Protein AF-A0A2N0NG59-F1 (afdb_monomer)

Solvent-accessible surface area (backbone atoms only — not comparable to full-atom values): 11376 Å² total; per-residue (Å²): 132,88,77,79,82,77,61,39,44,67,48,79,51,78,67,93,64,90,71,82,74,76,73,80,73,88,67,60,91,67,42,54,42,56,24,31,33,41,35,35,22,44,80,56,52,67,70,58,47,51,50,42,45,76,43,33,46,49,29,34,33,41,35,37,38,34,54,81,53,82,53,76,56,53,55,55,37,50,59,61,27,7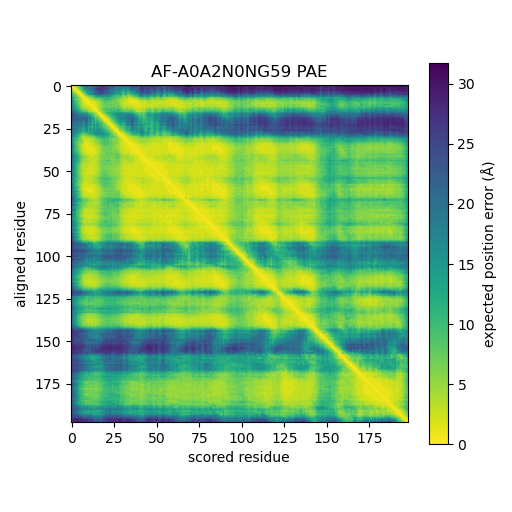6,48,31,30,35,44,36,39,35,39,49,76,83,46,85,87,50,59,91,64,42,60,78,56,72,43,84,67,50,65,59,28,31,32,43,37,41,37,26,59,72,52,69,72,68,53,69,42,56,81,69,50,88,50,48,55,37,50,35,41,34,42,50,91,64,59,91,73,61,71,82,68,64,103,81,69,22,44,38,42,41,41,74,86,34,88,44,42,56,86,77,36,69,67,37,42,54,51,52,52,51,36,35,76,71,61,31,41,74,44,84,46,78,42,67,94,125

InterPro domains:
  IPR032675 Leucine-rich repeat domain superfamily [G3DSA:3.80.10.10] (1-164)

Foldseek 3Di:
DDDPLDADAEDAAEDPDPPLPQPPPPDDPQNLQNHQYYEYEQSHDPVVLVVLLVRHQAHQEYAYEYEEDHDPSVVSNFQSHPRHAYYHYEYEPDCAPCQVVPVVLVDQGDLNYQEYYYEYAQHQRDNVNVVNHPRHQEYEAEHDPVPVPDDPDDPQAHEYEAEPPRPNTLVVDPNSVVSLVVCVVVSSHDDYDYDYDD

Mean predicted aligned error: 10.0 Å

Radius of gyration: 17.74 Å; Cα contacts (8 Å, |Δi|>4): 357; chains: 1; bounding box: 53×38×51 Å

Sequence (198 aa):
MYMNQTSLKVLEYVQYSDSITYDIYPSPKGFLKNLTKLTFSSNISPELLINLAQTCHNLFLLDVIIIYHIPKELVDLITIQKNLKCFSMMIHDGLKDEIDSIPLLTMELPKTLTRFVVVGENYNISLSFLVNFTNLQELEISFDFNWKKRIPQKPLSFVIIDSAFCKNRLDKNVENMKIIETYTKLGVVKNFEIGDYS

Organism: NCBI:txid588596

Near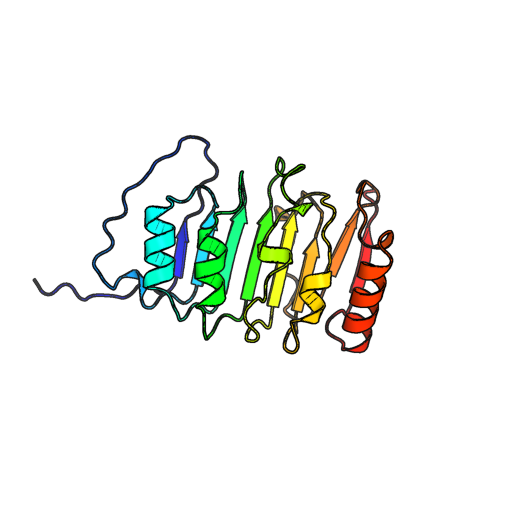est PDB structures (foldseek):
  9dne-assembly1_I  TM=2.694E-01  e=9.829E+00  synthetic construct

Structure (mmCIF, N/CA/C/O backbone):
data_AF-A0A2N0NG59-F1
#
_entry.id   AF-A0A2N0NG59-F1
#
loop_
_atom_site.group_PDB
_atom_site.id
_atom_site.type_symbol
_atom_site.label_atom_id
_atom_site.label_alt_id
_atom_site.label_comp_id
_atom_site.label_asym_id
_atom_site.label_entity_id
_atom_site.label_seq_id
_atom_site.pdbx_PDB_ins_code
_atom_site.Cartn_x
_atom_site.Cartn_y
_atom_site.Cartn_z
_atom_site.occupancy
_atom_site.B_iso_or_equiv
_atom_site.auth_seq_id
_atom_site.auth_comp_id
_atom_site.auth_asym_id
_atom_site.auth_atom_id
_atom_site.pdbx_PDB_model_num
ATOM 1 N N . MET A 1 1 ? -35.089 11.528 21.932 1.00 28.62 1 MET A N 1
ATOM 2 C CA . MET A 1 1 ? -34.884 10.481 20.907 1.00 28.62 1 MET A CA 1
ATOM 3 C C . MET A 1 1 ? -33.452 9.989 21.023 1.00 28.62 1 MET A C 1
ATOM 5 O O . MET A 1 1 ? -32.542 10.778 20.816 1.00 28.62 1 MET A O 1
ATOM 9 N N . TYR A 1 2 ? -33.251 8.739 21.440 1.00 29.70 2 TYR A N 1
ATOM 10 C CA . TYR A 1 2 ? -31.929 8.112 21.474 1.00 29.70 2 TYR A CA 1
ATOM 11 C C . TYR A 1 2 ? -31.496 7.829 20.030 1.00 29.70 2 TYR A C 1
ATOM 13 O O . TYR A 1 2 ? -32.086 6.974 19.373 1.00 29.70 2 TYR A O 1
ATOM 21 N N . MET A 1 3 ? -30.511 8.569 19.514 1.00 27.05 3 MET A N 1
ATOM 22 C CA . MET A 1 3 ? -29.842 8.180 18.273 1.00 27.05 3 MET A CA 1
ATOM 23 C C . MET A 1 3 ? -28.981 6.960 18.583 1.00 27.05 3 MET A C 1
ATOM 25 O O . MET A 1 3 ? -28.002 7.055 19.320 1.00 27.05 3 MET A O 1
ATOM 29 N N . ASN A 1 4 ? -29.362 5.805 18.044 1.00 37.97 4 ASN A N 1
ATOM 30 C CA . ASN A 1 4 ? -28.504 4.632 18.052 1.00 37.97 4 ASN A CA 1
ATOM 31 C C . ASN A 1 4 ? -27.290 4.980 17.180 1.00 37.97 4 ASN A C 1
ATOM 33 O O . ASN A 1 4 ? -27.416 5.098 15.964 1.00 37.97 4 ASN A O 1
ATOM 37 N N . GLN A 1 5 ? -26.145 5.253 17.806 1.00 50.22 5 GLN A N 1
ATOM 38 C CA . GLN A 1 5 ? -24.928 5.701 17.134 1.00 50.22 5 GLN A CA 1
ATOM 39 C C . GLN A 1 5 ? -24.306 4.505 16.398 1.00 50.22 5 GLN A C 1
ATOM 41 O O . GLN A 1 5 ? -23.349 3.888 16.860 1.00 50.22 5 GLN A O 1
ATOM 46 N N . THR A 1 6 ? -24.908 4.108 15.276 1.00 58.41 6 THR A N 1
ATOM 47 C CA . THR A 1 6 ? -24.378 3.051 14.417 1.00 58.41 6 THR A CA 1
ATOM 48 C C . THR A 1 6 ? -23.091 3.559 13.801 1.00 58.41 6 THR A C 1
ATOM 50 O O . THR A 1 6 ? -23.082 4.547 13.068 1.00 58.41 6 THR A O 1
ATOM 53 N N . SER A 1 7 ? -21.988 2.916 14.149 1.00 65.25 7 SER A N 1
ATOM 54 C CA . SER A 1 7 ? -20.682 3.305 13.663 1.00 65.25 7 SER A CA 1
ATOM 55 C C . SER A 1 7 ? -20.451 2.819 12.236 1.00 65.25 7 SER A C 1
ATOM 57 O O . SER A 1 7 ? -20.790 1.686 11.884 1.00 65.25 7 SER A O 1
ATOM 59 N N . LEU A 1 8 ? -19.882 3.689 11.402 1.00 77.44 8 LEU A N 1
ATOM 60 C CA . LEU A 1 8 ? -19.621 3.374 10.006 1.00 77.44 8 LEU A CA 1
ATOM 61 C C . LEU A 1 8 ? -18.410 2.437 9.910 1.00 77.44 8 LEU A C 1
ATOM 63 O O . LEU A 1 8 ? -17.362 2.719 10.484 1.00 77.44 8 LEU A O 1
ATOM 67 N N . LYS A 1 9 ? -18.555 1.318 9.189 1.00 86.69 9 LYS A N 1
ATOM 68 C CA . LYS A 1 9 ? -17.466 0.345 8.963 1.00 86.69 9 LYS A CA 1
ATOM 69 C C . LYS A 1 9 ? -16.774 0.501 7.612 1.00 86.69 9 LYS A C 1
ATOM 71 O O . LYS A 1 9 ? -15.617 0.096 7.487 1.00 86.69 9 LYS A O 1
ATOM 76 N N . VAL A 1 10 ? -17.483 1.043 6.625 1.00 87.00 10 VAL A N 1
ATOM 77 C CA . VAL A 1 10 ? -17.036 1.209 5.240 1.00 87.00 10 VAL A CA 1
ATOM 78 C C . VAL A 1 10 ? -17.409 2.615 4.789 1.00 87.00 10 VAL A C 1
ATOM 80 O O . VAL A 1 10 ? -18.566 2.998 4.940 1.00 87.00 10 VAL A O 1
ATOM 83 N N . LEU A 1 11 ? -16.447 3.359 4.253 1.00 86.62 11 LEU A N 1
ATOM 84 C CA . LEU A 1 11 ? -16.665 4.655 3.619 1.00 86.62 11 LEU A CA 1
ATOM 85 C C . LEU A 1 11 ? -16.087 4.616 2.206 1.00 86.62 11 LEU A C 1
ATOM 87 O O . LEU A 1 11 ? -14.932 4.237 2.031 1.00 86.62 11 LEU A O 1
ATOM 91 N N . GLU A 1 12 ? -16.889 5.024 1.230 1.00 86.75 12 GLU A N 1
ATOM 92 C CA . GLU A 1 12 ? -16.480 5.208 -0.159 1.00 86.75 12 GLU A CA 1
ATOM 93 C C . GLU A 1 12 ? -16.816 6.646 -0.562 1.00 86.75 12 GLU A C 1
ATOM 95 O O . GLU A 1 12 ? -17.978 7.052 -0.524 1.00 86.75 12 GLU A O 1
ATOM 100 N N . TYR A 1 13 ? -15.787 7.431 -0.874 1.00 83.88 13 TYR A N 1
ATOM 101 C CA . TYR A 1 13 ? -15.889 8.835 -1.260 1.00 83.88 13 TYR A CA 1
ATOM 102 C C . TYR A 1 13 ? -15.098 9.063 -2.549 1.00 83.88 13 TYR A C 1
ATOM 104 O O . TYR A 1 13 ? -13.944 9.482 -2.530 1.00 83.88 13 TYR A O 1
ATOM 112 N N . VAL A 1 14 ? -15.698 8.715 -3.685 1.00 80.25 14 VAL A N 1
ATOM 113 C CA . VAL A 1 14 ? -15.039 8.801 -4.991 1.00 80.25 14 VAL A CA 1
ATOM 114 C C . VAL A 1 14 ? -15.715 9.874 -5.831 1.00 80.25 14 VAL A C 1
ATOM 116 O O . VAL A 1 14 ? -16.878 9.742 -6.209 1.00 80.25 14 VAL A O 1
ATOM 119 N N . GLN A 1 15 ? -14.968 10.927 -6.144 1.00 77.31 15 GLN A N 1
ATOM 120 C CA . GLN A 1 15 ? -15.415 12.038 -6.968 1.00 77.31 15 GLN A CA 1
ATOM 121 C C . GLN A 1 15 ? -14.454 12.248 -8.138 1.00 77.31 15 GLN A C 1
ATOM 123 O O . GLN A 1 15 ? -13.297 12.601 -7.948 1.00 77.31 15 GLN A O 1
ATOM 128 N N . TYR A 1 16 ? -14.955 12.083 -9.363 1.00 69.75 16 TYR A N 1
ATOM 129 C CA . TYR A 1 16 ? -14.175 12.245 -10.599 1.00 69.75 16 TYR A CA 1
ATOM 130 C C . TYR A 1 16 ? -14.325 13.631 -11.253 1.00 69.75 16 TYR A C 1
ATOM 132 O O . TYR A 1 16 ? -13.821 13.840 -12.351 1.00 69.75 16 TYR A O 1
ATOM 140 N N . SER A 1 17 ? -15.065 14.560 -10.634 1.00 66.06 17 SER A N 1
ATOM 141 C CA . SER A 1 17 ? -15.359 15.881 -11.207 1.00 66.06 17 SER A CA 1
ATOM 142 C C . SER A 1 17 ? -14.385 16.966 -10.744 1.00 66.06 17 SER A C 1
ATOM 144 O O . SER A 1 17 ? -14.040 17.017 -9.564 1.00 66.06 17 SER A O 1
ATOM 146 N N . ASP A 1 18 ? -14.081 17.908 -11.640 1.00 55.56 18 ASP A N 1
ATOM 147 C CA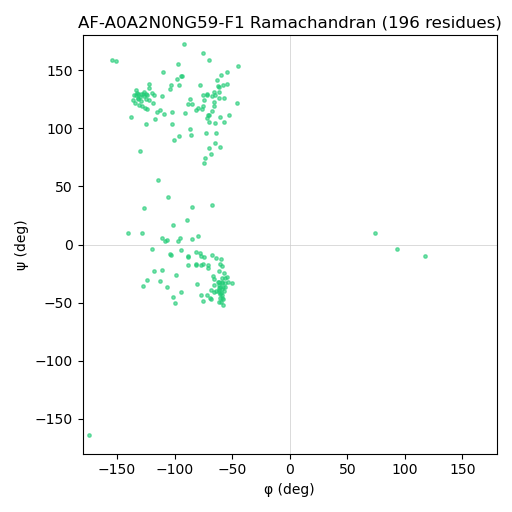 . ASP A 1 18 ? -13.241 19.096 -11.389 1.00 55.56 18 ASP A CA 1
ATOM 148 C C . ASP A 1 18 ? -13.895 20.148 -10.493 1.00 55.56 18 ASP A C 1
ATOM 150 O O . ASP A 1 18 ? -13.224 21.007 -9.920 1.00 55.56 18 ASP A O 1
ATOM 154 N N . SER A 1 19 ? -15.224 20.111 -10.373 1.00 56.03 19 SER A N 1
ATOM 155 C CA . SER A 1 19 ? -15.937 20.978 -9.449 1.00 56.03 19 SER A CA 1
ATOM 156 C C . SER A 1 19 ? -15.629 20.521 -8.031 1.00 56.03 19 SER A C 1
ATOM 158 O O . SER A 1 19 ? -16.144 19.494 -7.586 1.00 56.03 19 SER A O 1
ATOM 160 N N . ILE A 1 20 ? -14.795 21.289 -7.334 1.00 52.81 20 ILE A N 1
ATOM 161 C CA . ILE A 1 20 ? -14.519 21.109 -5.914 1.00 52.81 20 ILE A CA 1
ATOM 162 C C . ILE A 1 20 ? -15.815 21.388 -5.147 1.00 52.81 20 ILE A C 1
ATOM 164 O O . ILE A 1 20 ? -16.097 22.513 -4.738 1.00 52.81 20 ILE A O 1
ATOM 168 N N . THR A 1 21 ? -16.651 20.370 -4.985 1.00 50.16 21 THR A N 1
ATOM 169 C CA . THR A 1 21 ? -17.750 20.420 -4.032 1.00 50.16 21 THR A CA 1
ATOM 170 C C . THR A 1 21 ? -17.169 19.995 -2.700 1.00 50.16 21 THR A C 1
ATOM 172 O O . THR A 1 21 ? -17.058 18.808 -2.401 1.00 50.16 21 THR A O 1
ATOM 175 N N . TYR A 1 22 ? -16.756 20.978 -1.901 1.00 51.16 22 TYR A N 1
ATOM 176 C CA . TYR A 1 22 ? -16.529 20.761 -0.481 1.00 51.16 22 TYR A CA 1
ATOM 177 C C . TYR A 1 22 ? -17.888 20.506 0.167 1.00 51.16 22 TYR A C 1
ATOM 179 O O . TYR A 1 22 ? -18.474 21.396 0.783 1.00 51.16 22 TYR A O 1
ATOM 187 N N . ASP A 1 23 ? -18.416 19.296 0.001 1.00 52.47 23 ASP A N 1
ATOM 188 C CA . ASP A 1 23 ? -19.482 18.827 0.863 1.00 52.47 23 ASP A CA 1
ATOM 189 C C . ASP A 1 23 ? -18.868 18.751 2.257 1.00 52.47 23 ASP A C 1
ATOM 191 O O . ASP A 1 23 ? -18.146 17.817 2.611 1.00 52.47 23 ASP A O 1
ATOM 195 N N . ILE A 1 24 ? -19.082 19.820 3.028 1.00 48.22 24 ILE A N 1
ATOM 196 C CA . ILE A 1 24 ? -18.766 19.867 4.446 1.00 48.22 24 ILE A CA 1
ATOM 197 C C . ILE A 1 24 ? -19.553 18.709 5.030 1.00 48.22 24 ILE A C 1
ATOM 199 O O . ILE A 1 24 ? -20.777 18.766 5.111 1.00 48.22 24 ILE A O 1
ATOM 203 N N . TYR A 1 25 ? -18.858 17.633 5.377 1.00 54.66 25 TYR A N 1
ATOM 204 C CA . TYR A 1 25 ? -19.461 16.520 6.077 1.00 54.66 25 TYR A CA 1
ATOM 205 C C . TYR A 1 25 ? -19.387 16.852 7.570 1.00 54.66 25 TYR A C 1
ATOM 207 O O . TYR A 1 25 ? -18.327 16.662 8.179 1.00 54.66 25 TYR A O 1
ATOM 215 N N . PRO A 1 26 ? -20.464 17.344 8.215 1.00 50.44 26 PRO A N 1
ATOM 216 C CA . PRO A 1 26 ? -20.512 17.427 9.663 1.00 50.44 26 PRO A CA 1
ATOM 217 C C . PRO A 1 26 ? -20.619 15.999 10.204 1.00 50.44 26 PRO A C 1
ATOM 219 O O . PRO A 1 26 ? -21.699 15.487 10.478 1.00 50.44 26 PRO A O 1
ATOM 222 N N . SER A 1 27 ? -19.484 15.313 10.324 1.00 56.47 27 SER A N 1
ATOM 223 C CA . SER A 1 27 ? -19.420 14.009 10.975 1.00 56.47 27 SER A CA 1
ATOM 224 C C . SER A 1 27 ? -19.522 14.245 12.479 1.00 56.47 27 SER A C 1
ATOM 226 O O . SER A 1 27 ? -18.636 14.895 13.042 1.00 56.47 27 SER A O 1
ATOM 228 N N . PRO A 1 28 ? -20.540 13.710 13.176 1.00 57.28 28 PRO A N 1
ATOM 229 C CA . PRO A 1 28 ? -20.546 13.716 14.631 1.00 57.28 28 PRO A CA 1
ATOM 230 C C . PRO A 1 28 ? -19.256 13.069 15.150 1.00 57.28 28 PRO A C 1
ATOM 232 O O . PRO A 1 28 ? -18.818 12.042 14.620 1.00 57.28 28 PRO A O 1
ATOM 235 N N . LYS A 1 29 ? -18.645 13.650 16.191 1.00 59.09 29 LYS A N 1
ATOM 236 C CA . LYS A 1 29 ? -17.418 13.121 16.812 1.00 59.09 29 LYS A CA 1
ATOM 237 C C . LYS A 1 29 ? -17.545 11.606 17.041 1.00 59.09 29 LYS A C 1
ATOM 239 O O . LYS A 1 29 ? -18.455 11.149 17.730 1.00 59.09 29 LYS A O 1
ATOM 244 N N . GLY A 1 30 ? -16.632 10.833 16.452 1.00 65.44 30 GLY A N 1
ATOM 245 C CA . GLY A 1 30 ? -16.573 9.374 16.590 1.00 65.44 30 GLY A CA 1
ATOM 246 C C . GLY A 1 30 ? -17.302 8.554 15.517 1.00 65.44 30 GLY A C 1
ATOM 247 O O . GLY A 1 30 ? -17.162 7.333 15.533 1.00 65.44 30 GLY A O 1
ATOM 248 N N . PHE A 1 31 ? -18.012 9.174 14.565 1.00 74.44 31 PHE A N 1
ATOM 249 C CA . PHE A 1 31 ? -18.699 8.463 13.471 1.00 74.44 31 PHE A CA 1
ATOM 250 C C . PHE A 1 31 ? -17.748 7.598 12.621 1.00 74.44 31 PHE A C 1
ATOM 252 O O . PHE A 1 31 ? -18.087 6.475 12.250 1.00 74.44 31 PHE A O 1
ATOM 259 N N . LEU A 1 32 ? -16.527 8.096 12.406 1.00 81.88 32 LEU A N 1
ATOM 260 C CA . LEU A 1 32 ? -15.486 7.473 11.584 1.00 81.88 32 LEU A CA 1
ATOM 261 C C . LEU A 1 32 ? -14.594 6.484 12.367 1.00 81.88 32 LEU A C 1
ATOM 263 O O . LEU A 1 32 ? -13.850 5.708 11.780 1.00 81.88 32 LEU A O 1
ATOM 267 N N . LYS A 1 33 ? -14.696 6.445 13.705 1.00 84.94 33 LYS A N 1
ATOM 268 C CA . LYS A 1 33 ? -13.772 5.697 14.584 1.00 84.94 33 LYS A CA 1
ATOM 269 C C . LYS A 1 33 ? -13.705 4.194 14.293 1.00 84.94 33 LYS A C 1
ATOM 271 O O . LYS A 1 33 ? -12.675 3.565 14.527 1.00 84.94 33 LYS A O 1
ATOM 276 N N . ASN A 1 34 ? -14.814 3.610 13.845 1.00 87.75 34 ASN A N 1
ATOM 277 C CA . ASN A 1 34 ? -14.911 2.173 13.588 1.00 87.75 34 ASN A CA 1
ATOM 278 C C . ASN A 1 34 ? -14.792 1.830 12.098 1.00 87.75 34 ASN A C 1
ATOM 280 O O . ASN A 1 34 ? -15.149 0.716 11.705 1.00 87.75 34 ASN A O 1
ATOM 284 N N . LEU A 1 35 ? -14.285 2.764 11.282 1.00 90.00 35 LEU A N 1
ATOM 285 C CA . LEU A 1 35 ? -13.970 2.479 9.894 1.00 90.00 35 LEU A CA 1
ATOM 286 C C . LEU A 1 35 ? -12.904 1.392 9.815 1.00 90.00 35 LEU A C 1
ATOM 288 O O . LEU A 1 35 ? -11.866 1.435 10.472 1.00 90.00 35 LEU A O 1
ATOM 292 N N . THR A 1 36 ? -13.201 0.410 8.974 1.00 92.94 36 THR A N 1
ATOM 293 C CA . THR A 1 36 ? -12.315 -0.709 8.645 1.00 92.94 36 THR A CA 1
ATOM 294 C C . THR A 1 36 ? -11.955 -0.712 7.166 1.00 92.94 36 THR A C 1
ATOM 296 O O . THR A 1 36 ? -10.927 -1.269 6.794 1.00 92.94 36 THR A O 1
ATOM 299 N N . LYS A 1 37 ? -12.774 -0.087 6.314 1.00 93.25 37 LYS A N 1
ATOM 300 C CA . LYS A 1 37 ? -12.510 0.062 4.885 1.00 93.25 37 LYS A CA 1
ATOM 301 C C . LYS A 1 37 ? -12.759 1.504 4.478 1.00 93.25 37 LYS A C 1
ATOM 303 O O . LYS A 1 37 ? -13.808 2.054 4.818 1.00 93.25 37 LYS A O 1
ATOM 308 N N . LEU A 1 38 ? -11.804 2.084 3.771 1.00 93.19 38 LEU A N 1
ATOM 309 C CA . LEU A 1 38 ? -11.878 3.447 3.278 1.00 93.19 38 LEU A CA 1
ATOM 310 C C . LEU A 1 38 ? -11.427 3.471 1.821 1.00 93.19 38 LEU A C 1
ATOM 312 O O . LEU A 1 38 ? -10.296 3.090 1.535 1.00 93.19 38 LEU A O 1
ATOM 316 N N . THR A 1 39 ? -12.302 3.943 0.942 1.00 91.00 39 THR A N 1
ATOM 317 C CA . THR A 1 39 ? -11.987 4.251 -0.451 1.00 91.00 39 THR A CA 1
ATOM 318 C C . THR A 1 39 ? -12.206 5.738 -0.676 1.00 91.00 39 THR A C 1
ATOM 320 O O . THR A 1 39 ? -13.279 6.237 -0.330 1.00 91.00 39 THR A O 1
ATOM 323 N N . PHE A 1 40 ? -11.233 6.461 -1.233 1.00 89.50 40 PHE A N 1
ATOM 324 C CA . PHE A 1 40 ? -11.448 7.868 -1.572 1.00 89.50 40 PHE A CA 1
ATOM 325 C C . PHE A 1 40 ? -10.623 8.381 -2.756 1.00 89.50 40 PHE A C 1
ATOM 327 O O . PHE A 1 40 ? -9.573 7.830 -3.075 1.00 89.50 40 PHE A O 1
ATOM 334 N N . SER A 1 41 ? -11.082 9.458 -3.395 1.00 87.56 41 SER A N 1
ATOM 335 C CA . SER A 1 41 ? -10.325 10.183 -4.423 1.00 87.56 41 SER A CA 1
ATOM 336 C C . SER A 1 41 ? -9.535 11.362 -3.846 1.00 87.56 41 SER A C 1
ATOM 338 O O . SER A 1 41 ? -9.986 12.033 -2.921 1.00 87.56 41 SER A O 1
ATOM 340 N N . SER A 1 42 ? -8.351 11.657 -4.389 1.00 85.88 42 SER A N 1
ATOM 341 C CA . SER A 1 42 ? -7.420 12.634 -3.803 1.00 85.88 42 SER A CA 1
ATOM 342 C C . SER A 1 42 ? -7.885 14.091 -3.832 1.00 85.88 42 SER A C 1
ATOM 344 O O . SER A 1 42 ? -7.284 14.929 -3.171 1.00 85.88 42 SER A O 1
ATOM 346 N N . ASN A 1 43 ? -8.976 14.394 -4.534 1.00 81.88 43 ASN A N 1
ATOM 347 C CA . ASN A 1 43 ? -9.678 15.678 -4.470 1.00 81.88 43 ASN A CA 1
ATOM 348 C C . ASN A 1 43 ? -10.606 15.819 -3.243 1.00 81.88 43 ASN A C 1
ATOM 350 O O . ASN A 1 43 ? -11.341 16.802 -3.154 1.00 81.88 43 ASN A O 1
ATOM 354 N N . ILE A 1 44 ? -10.584 14.866 -2.302 1.00 84.12 44 ILE A N 1
ATOM 355 C CA . ILE A 1 44 ? -11.226 15.003 -0.989 1.00 84.12 44 ILE A CA 1
ATOM 356 C C . ILE A 1 44 ? -10.741 16.265 -0.263 1.00 84.12 44 ILE A C 1
ATOM 358 O O . ILE A 1 44 ? -9.589 16.681 -0.400 1.00 84.12 44 ILE A O 1
ATOM 362 N N . SER A 1 45 ? -11.607 16.869 0.553 1.00 82.81 45 SER A N 1
ATOM 363 C CA . SER A 1 45 ? -11.215 18.052 1.319 1.00 82.81 45 SER A CA 1
ATOM 364 C C . SER A 1 45 ? -10.078 17.728 2.307 1.00 82.81 45 SER A C 1
ATOM 366 O O . SER A 1 45 ? -10.154 16.717 3.020 1.00 82.81 45 SER A O 1
ATOM 368 N N . PRO A 1 46 ? -9.043 18.586 2.421 1.00 83.19 46 PRO A N 1
ATOM 369 C CA . PRO A 1 46 ? -7.975 18.390 3.402 1.00 83.19 46 PRO A CA 1
ATOM 370 C C . PRO A 1 46 ? -8.503 18.285 4.838 1.00 83.19 46 PRO A C 1
ATOM 372 O O . PRO A 1 46 ? -8.023 17.470 5.618 1.00 83.19 46 PRO A O 1
ATOM 375 N N . GLU A 1 47 ? -9.548 19.046 5.184 1.00 84.19 47 GLU A N 1
ATOM 376 C CA . GLU A 1 47 ? -10.192 18.989 6.504 1.00 84.19 47 GLU A CA 1
ATOM 377 C C . GLU A 1 47 ? -10.778 17.606 6.817 1.00 84.19 47 GLU A C 1
ATOM 379 O O . GLU A 1 47 ? -10.615 17.092 7.928 1.00 84.19 47 GLU A O 1
ATOM 384 N N . LEU A 1 48 ? -11.437 16.976 5.838 1.00 84.38 48 LEU A N 1
ATOM 385 C CA . LEU A 1 48 ? -11.975 15.630 6.003 1.00 84.38 48 LEU A CA 1
ATOM 386 C C . LEU A 1 48 ? -10.845 14.603 6.113 1.00 84.38 48 LEU A C 1
ATOM 388 O O . LEU A 1 48 ? -10.928 13.706 6.952 1.00 84.38 48 LEU A O 1
ATOM 392 N N . LEU A 1 49 ? -9.772 14.755 5.334 1.00 87.19 49 LEU A N 1
ATOM 393 C CA . LEU A 1 49 ? -8.618 13.862 5.408 1.00 87.19 49 LEU A CA 1
ATOM 394 C C . LEU A 1 49 ? -7.880 13.967 6.754 1.00 87.19 49 LEU A C 1
ATOM 396 O O . LEU A 1 49 ? -7.554 12.941 7.351 1.00 87.19 49 LEU A O 1
ATOM 400 N N . ILE A 1 50 ? -7.718 15.180 7.296 1.00 87.62 50 ILE A N 1
ATOM 401 C CA . ILE A 1 50 ? -7.195 15.412 8.653 1.00 87.62 50 ILE A CA 1
ATOM 402 C C . ILE A 1 50 ? -8.084 14.719 9.692 1.00 87.62 50 ILE A C 1
ATOM 404 O O . ILE A 1 50 ? -7.587 14.030 10.582 1.00 87.62 50 ILE A O 1
ATOM 408 N N . ASN A 1 51 ? -9.407 14.857 9.578 1.00 86.81 51 ASN A N 1
ATOM 409 C CA . ASN A 1 51 ? -10.341 14.213 10.500 1.00 86.81 51 ASN A CA 1
ATOM 410 C C . ASN A 1 51 ? -10.271 12.675 10.415 1.00 86.81 51 ASN A C 1
ATOM 412 O O . ASN A 1 51 ? -10.297 11.992 11.442 1.00 86.81 51 ASN A O 1
ATOM 416 N N . LEU A 1 52 ? -10.130 12.114 9.209 1.00 89.25 52 LEU A N 1
ATOM 417 C CA . LEU A 1 52 ? -9.904 10.680 9.008 1.00 89.25 52 LEU A CA 1
ATOM 418 C C . LEU A 1 52 ? -8.612 10.235 9.706 1.00 89.25 52 LEU A C 1
ATOM 420 O O . LEU A 1 52 ? -8.656 9.294 10.499 1.00 89.25 52 LEU A O 1
ATOM 424 N N . ALA A 1 53 ? -7.503 10.949 9.499 1.00 89.50 53 ALA A N 1
ATOM 425 C CA . ALA A 1 53 ? -6.220 10.647 10.134 1.00 89.50 53 ALA A CA 1
ATOM 426 C C . ALA A 1 53 ? -6.275 10.731 11.672 1.00 89.50 53 ALA A C 1
ATOM 428 O O . ALA A 1 53 ? -5.609 9.960 12.352 1.00 89.50 53 ALA A O 1
ATOM 429 N N . GLN A 1 54 ? -7.103 11.614 12.240 1.00 88.56 54 GLN A N 1
ATOM 430 C CA . GLN A 1 54 ? -7.254 11.776 13.694 1.00 88.56 54 GLN A CA 1
ATOM 431 C C . GLN A 1 54 ? -8.191 10.761 14.364 1.00 88.56 54 GLN A C 1
ATOM 433 O O . GLN A 1 54 ? -8.217 10.663 15.595 1.00 88.56 54 GLN A O 1
ATOM 438 N N . THR A 1 55 ? -9.028 10.061 13.595 1.00 87.38 55 THR A N 1
ATOM 439 C CA . THR A 1 55 ? -10.113 9.239 14.158 1.00 87.38 55 THR A CA 1
ATOM 440 C C . THR A 1 55 ? -10.069 7.778 13.725 1.00 87.38 55 THR A C 1
ATOM 442 O O . THR A 1 55 ? -10.478 6.903 14.494 1.00 87.38 55 THR A O 1
ATOM 445 N N . CYS A 1 56 ? -9.570 7.494 12.523 1.00 88.81 56 CYS A N 1
ATOM 446 C CA . CYS A 1 56 ? -9.589 6.173 11.902 1.00 88.81 56 CYS A CA 1
ATOM 447 C C . CYS A 1 56 ? -8.228 5.510 12.069 1.00 88.81 56 CYS A C 1
ATOM 449 O O . CYS A 1 56 ? -7.366 5.693 11.226 1.00 88.81 56 CYS A O 1
ATOM 451 N N . HIS A 1 57 ? -8.000 4.761 13.150 1.00 90.81 57 HIS A N 1
ATOM 452 C CA . HIS A 1 57 ? -6.680 4.152 13.425 1.00 90.81 57 HIS A CA 1
ATOM 453 C C . HIS A 1 57 ? -6.650 2.622 13.232 1.00 90.81 57 HIS A C 1
ATOM 455 O O . HIS A 1 57 ? -5.653 1.960 13.535 1.00 90.81 57 HIS A O 1
ATOM 461 N N . ASN A 1 58 ? -7.775 2.046 12.796 1.00 91.38 58 ASN A N 1
ATOM 462 C CA . ASN A 1 58 ? -7.995 0.603 12.684 1.00 91.38 58 ASN A CA 1
ATOM 463 C C . ASN A 1 58 ? -8.470 0.194 11.282 1.00 91.38 58 ASN A C 1
ATOM 465 O O . ASN A 1 58 ? -9.221 -0.775 11.146 1.00 91.38 58 ASN A O 1
ATOM 469 N N . LEU A 1 59 ? -8.045 0.919 10.244 1.00 94.19 59 LEU A N 1
ATOM 470 C CA . LEU A 1 59 ? -8.328 0.515 8.873 1.00 94.19 59 LEU A CA 1
ATOM 471 C C . LEU A 1 59 ? -7.685 -0.844 8.595 1.00 94.19 59 LEU A C 1
ATOM 473 O O . LEU A 1 59 ? -6.538 -1.098 8.952 1.00 94.19 59 LEU A O 1
ATOM 477 N N . PHE A 1 60 ? -8.455 -1.711 7.951 1.00 94.25 60 PHE A N 1
ATOM 478 C CA . PHE A 1 60 ? -8.014 -2.975 7.378 1.00 94.25 60 PHE A CA 1
ATOM 479 C C . PHE A 1 60 ? -7.675 -2.800 5.892 1.00 94.25 60 PHE A C 1
ATOM 481 O O . PHE A 1 60 ? -6.671 -3.341 5.424 1.00 94.25 60 PHE A O 1
ATOM 488 N N . LEU A 1 61 ? -8.500 -2.032 5.170 1.00 94.19 61 LEU A N 1
ATOM 489 C CA . LEU A 1 61 ? -8.341 -1.722 3.751 1.00 94.19 61 LEU A CA 1
ATOM 490 C C . LEU A 1 61 ? -8.369 -0.210 3.534 1.00 94.19 61 LEU A C 1
ATOM 492 O O . LEU A 1 61 ? -9.287 0.467 4.002 1.00 94.19 61 LEU A O 1
ATOM 496 N N . LEU A 1 62 ? -7.388 0.277 2.783 1.00 94.31 62 LEU A N 1
ATOM 497 C CA . LEU A 1 62 ? -7.334 1.630 2.255 1.00 94.31 62 LEU A CA 1
ATOM 498 C C . LEU A 1 62 ? -7.187 1.560 0.734 1.00 94.31 62 LEU A C 1
ATOM 500 O O . LEU A 1 62 ? -6.301 0.867 0.241 1.00 94.31 62 LEU A O 1
ATOM 504 N N . ASP A 1 63 ? -8.042 2.262 0.008 1.00 91.38 63 ASP A N 1
ATOM 505 C CA . ASP A 1 63 ? -8.003 2.363 -1.448 1.00 91.38 63 ASP A CA 1
ATOM 506 C C . ASP A 1 63 ? -8.086 3.836 -1.855 1.00 91.38 63 ASP A C 1
ATOM 508 O O . ASP A 1 63 ? -8.943 4.577 -1.372 1.00 91.38 63 ASP A O 1
ATOM 512 N N . VAL A 1 64 ? -7.148 4.295 -2.676 1.00 89.75 64 VAL A N 1
ATOM 513 C CA . VAL A 1 64 ? -6.996 5.721 -2.975 1.00 89.75 64 VAL A CA 1
ATOM 514 C C . VAL A 1 64 ? -6.884 5.941 -4.471 1.00 89.75 64 VAL A C 1
ATOM 516 O O . VAL A 1 64 ? -6.012 5.380 -5.126 1.00 89.75 64 VAL A O 1
ATOM 519 N N . ILE A 1 65 ? -7.736 6.812 -5.002 1.00 87.69 65 ILE A N 1
ATOM 520 C CA . ILE A 1 65 ? -7.727 7.222 -6.404 1.00 87.69 65 ILE A CA 1
ATOM 521 C C . ILE A 1 65 ? -7.072 8.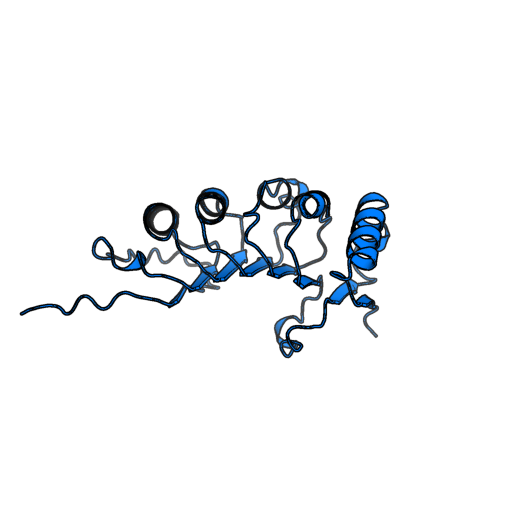600 -6.493 1.00 87.69 65 ILE A C 1
ATOM 523 O O . ILE A 1 65 ? -7.667 9.617 -6.148 1.00 87.69 65 ILE A O 1
ATOM 527 N N . ILE A 1 66 ? -5.829 8.643 -6.941 1.00 84.44 66 ILE A N 1
ATOM 528 C CA . ILE A 1 66 ? -5.065 9.863 -7.164 1.00 84.44 66 ILE A CA 1
ATOM 529 C C . ILE A 1 66 ? -5.458 10.449 -8.522 1.00 84.44 66 ILE A C 1
ATOM 531 O O . ILE A 1 66 ? -5.222 9.822 -9.552 1.00 84.44 66 ILE A O 1
ATOM 535 N N . ILE A 1 67 ? -6.058 11.642 -8.521 1.00 79.25 67 ILE A N 1
ATOM 536 C CA . ILE A 1 67 ? -6.498 12.323 -9.750 1.00 79.25 67 ILE A CA 1
ATOM 537 C C . ILE A 1 67 ? -5.493 13.399 -10.184 1.00 79.25 67 ILE A C 1
ATOM 539 O O . ILE A 1 67 ? -5.066 13.397 -11.329 1.00 79.25 67 ILE A O 1
ATOM 543 N N . TYR A 1 68 ? -5.096 14.292 -9.268 1.00 74.94 68 TYR A N 1
ATOM 544 C CA . TYR A 1 68 ? -4.288 15.478 -9.608 1.00 74.94 68 TYR A CA 1
ATOM 545 C C . TYR A 1 68 ? -3.018 15.652 -8.786 1.00 74.94 68 TYR A C 1
ATOM 547 O O . TYR A 1 68 ? -2.031 16.159 -9.294 1.00 74.94 68 TYR A O 1
ATOM 555 N N . HIS A 1 69 ? -3.067 15.286 -7.509 1.00 75.44 69 HIS A N 1
ATOM 556 C CA . HIS A 1 69 ? -1.959 15.409 -6.570 1.00 75.44 69 HIS A CA 1
ATOM 557 C C . HIS A 1 69 ? -2.129 14.372 -5.463 1.00 75.44 69 HIS A C 1
ATOM 559 O O . HIS A 1 69 ? -3.241 13.883 -5.212 1.00 75.44 69 HIS A O 1
ATOM 565 N N . ILE A 1 70 ? -1.026 14.048 -4.794 1.00 78.31 70 ILE A N 1
ATOM 566 C CA . ILE A 1 70 ? -1.034 13.196 -3.607 1.00 78.31 70 ILE A CA 1
ATOM 567 C C . ILE A 1 70 ? -1.247 14.088 -2.382 1.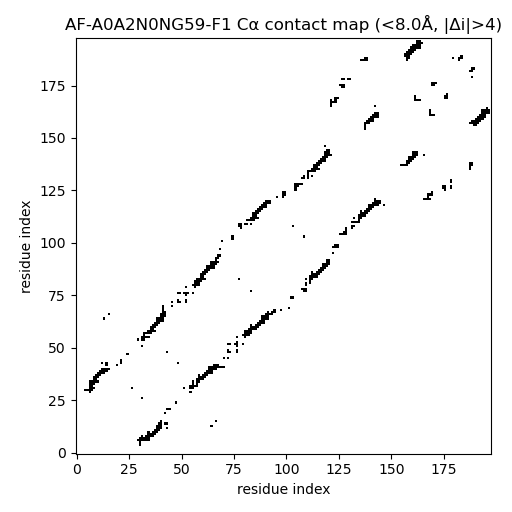00 78.31 70 ILE A C 1
ATOM 569 O O . ILE A 1 70 ? -0.432 14.979 -2.135 1.00 78.31 70 ILE A O 1
ATOM 573 N N . PRO A 1 71 ? -2.307 13.870 -1.587 1.00 81.12 71 PRO A N 1
ATOM 574 C CA . PRO A 1 71 ? -2.528 14.659 -0.386 1.00 81.12 71 PRO A CA 1
ATOM 575 C C . PRO A 1 71 ? -1.415 14.381 0.623 1.00 81.12 71 PRO A C 1
ATOM 577 O O . PRO A 1 71 ? -1.126 13.219 0.920 1.00 81.12 71 PRO A O 1
ATOM 580 N N . LYS A 1 72 ? -0.806 15.424 1.193 1.00 80.25 72 LYS A N 1
ATOM 581 C CA . LYS A 1 72 ? 0.265 15.256 2.193 1.00 80.25 72 LYS A CA 1
ATOM 582 C C . LYS A 1 72 ? -0.219 14.467 3.416 1.00 80.25 72 LYS A C 1
ATOM 584 O O . LYS A 1 72 ? 0.527 13.665 3.961 1.00 80.25 72 LYS A O 1
ATOM 589 N N . GLU A 1 73 ? -1.487 14.623 3.791 1.00 86.12 73 GLU A N 1
ATOM 590 C CA . GLU A 1 73 ? -2.102 13.948 4.935 1.00 86.12 73 GLU A CA 1
ATOM 591 C C . GLU A 1 73 ? -2.393 12.459 4.678 1.00 86.12 73 GLU A C 1
ATOM 593 O O . GLU A 1 73 ? -2.696 11.723 5.617 1.00 86.12 73 GLU A O 1
ATOM 598 N N . LEU A 1 74 ? -2.280 11.976 3.431 1.00 87.56 74 LEU A N 1
ATOM 599 C CA . LEU A 1 74 ? -2.404 10.545 3.126 1.00 87.56 74 LEU A CA 1
ATOM 600 C C . LEU A 1 74 ? -1.316 9.736 3.843 1.00 87.56 74 LEU A C 1
ATOM 602 O O . LEU A 1 74 ? -1.569 8.639 4.337 1.00 87.56 74 LEU A O 1
ATOM 606 N N . VAL A 1 75 ? -0.113 10.300 3.923 1.00 84.38 75 VAL A N 1
ATOM 607 C CA . VAL A 1 75 ? 1.014 9.730 4.659 1.00 84.38 75 VAL A CA 1
ATOM 608 C C . VAL A 1 75 ? 0.656 9.518 6.126 1.00 84.38 75 VAL A C 1
ATOM 610 O O . VAL A 1 75 ? 0.817 8.416 6.658 1.00 84.38 75 VAL A O 1
ATOM 613 N N . ASP A 1 76 ? 0.150 10.568 6.769 1.00 86.19 76 ASP A N 1
ATOM 614 C CA . ASP A 1 76 ? -0.229 10.528 8.177 1.00 86.19 76 ASP A CA 1
ATOM 615 C C . ASP A 1 76 ? -1.319 9.479 8.380 1.00 86.19 76 ASP A C 1
ATOM 617 O O . ASP A 1 76 ? -1.189 8.605 9.236 1.00 86.19 76 ASP A O 1
ATOM 621 N N . LEU A 1 77 ? -2.339 9.481 7.515 1.00 90.56 77 LEU A N 1
ATOM 622 C CA . LEU A 1 77 ? -3.413 8.497 7.547 1.00 90.56 77 LEU A CA 1
ATOM 623 C C . LEU A 1 77 ? -2.892 7.062 7.434 1.00 90.56 77 LEU A C 1
ATOM 625 O O . LEU A 1 77 ? -3.423 6.191 8.111 1.00 90.56 77 LEU A O 1
ATOM 629 N N . ILE A 1 78 ? -1.889 6.780 6.605 1.00 89.69 78 ILE A N 1
ATOM 630 C CA . ILE A 1 78 ? -1.365 5.419 6.436 1.00 89.69 78 ILE A CA 1
ATOM 631 C C . ILE A 1 78 ? -0.497 4.998 7.625 1.00 89.69 78 ILE A C 1
ATOM 633 O O . ILE A 1 78 ? -0.679 3.905 8.167 1.00 89.69 78 ILE A O 1
ATOM 637 N N . THR A 1 79 ? 0.441 5.849 8.037 1.00 85.94 79 THR A N 1
ATOM 638 C CA . THR A 1 79 ? 1.464 5.516 9.046 1.00 85.94 79 THR A CA 1
ATOM 639 C C . THR A 1 79 ? 0.877 5.253 10.432 1.00 85.94 79 THR A C 1
ATOM 641 O O . THR A 1 79 ? 1.400 4.425 11.179 1.00 85.94 79 THR A O 1
ATOM 644 N N . ILE A 1 80 ? -0.248 5.888 10.769 1.00 88.50 80 ILE A N 1
ATOM 645 C CA . ILE A 1 80 ? -0.939 5.686 12.051 1.00 88.50 80 ILE A CA 1
ATOM 646 C C . ILE A 1 80 ? -1.754 4.382 12.127 1.00 88.50 80 ILE A C 1
ATOM 648 O O . ILE A 1 80 ? -2.219 4.014 13.213 1.00 88.50 80 ILE A O 1
ATOM 652 N N . GLN A 1 81 ? -1.944 3.663 11.013 1.00 91.81 81 GLN A N 1
ATOM 653 C CA . GLN A 1 81 ? -2.759 2.447 11.007 1.00 91.81 81 GLN A CA 1
ATOM 654 C C . GLN A 1 81 ? -2.041 1.270 11.661 1.00 91.81 81 GLN A C 1
ATOM 656 O O . GLN A 1 81 ? -0.984 0.826 11.218 1.00 91.81 81 GLN A O 1
ATOM 661 N N . LYS A 1 82 ? -2.686 0.669 12.665 1.00 88.06 82 LYS A N 1
ATOM 662 C CA . LYS A 1 82 ? -2.144 -0.507 13.371 1.00 88.06 82 LYS A CA 1
ATOM 663 C C . LYS A 1 82 ? -2.527 -1.841 12.741 1.00 88.06 82 LYS A C 1
ATOM 665 O O . LYS A 1 82 ? -1.932 -2.857 13.075 1.00 88.06 82 LYS A O 1
ATOM 670 N N . ASN A 1 83 ? -3.553 -1.848 11.892 1.00 91.25 83 ASN A N 1
ATOM 671 C CA . ASN A 1 83 ? -4.187 -3.066 11.383 1.00 91.25 83 ASN A CA 1
ATOM 672 C C . ASN A 1 83 ? -4.307 -3.090 9.853 1.00 91.25 83 ASN A C 1
ATOM 674 O O . ASN A 1 83 ? -4.971 -3.979 9.318 1.00 91.25 83 ASN A O 1
ATOM 678 N N . LEU A 1 84 ? -3.666 -2.148 9.150 1.00 93.44 84 LEU A N 1
ATOM 679 C CA . LEU A 1 84 ? -3.787 -2.044 7.699 1.00 93.44 84 LEU A CA 1
ATOM 680 C C . LEU A 1 84 ? -3.164 -3.273 7.041 1.00 93.44 84 LEU A C 1
ATOM 682 O O . LEU A 1 84 ? -1.977 -3.551 7.223 1.00 93.44 84 LEU A O 1
ATOM 686 N N . LYS A 1 85 ? -3.984 -4.027 6.307 1.00 93.69 85 LYS A N 1
ATOM 687 C CA . LYS A 1 85 ? -3.582 -5.245 5.593 1.00 93.69 85 LYS A CA 1
ATOM 688 C C . LYS A 1 85 ? -3.511 -5.033 4.094 1.00 93.69 85 LYS A C 1
ATOM 690 O O . LYS A 1 85 ? -2.627 -5.593 3.454 1.00 93.69 85 LYS A O 1
ATOM 695 N N . CYS A 1 86 ? -4.425 -4.230 3.563 1.00 91.62 86 CYS A N 1
ATOM 696 C CA . CYS A 1 86 ? -4.530 -3.953 2.143 1.00 91.62 86 CYS A CA 1
ATOM 697 C C . CYS A 1 86 ? -4.421 -2.454 1.901 1.00 91.62 86 CYS A C 1
ATOM 699 O O . CYS A 1 86 ? -5.213 -1.685 2.448 1.00 91.62 86 CYS A O 1
ATOM 701 N N . PHE A 1 87 ? -3.478 -2.063 1.052 1.00 90.75 87 PHE A N 1
ATOM 702 C CA . PHE A 1 87 ? -3.394 -0.708 0.533 1.00 90.75 87 PHE A CA 1
ATOM 703 C C . PHE A 1 87 ? -3.380 -0.745 -0.995 1.00 90.75 87 PHE A C 1
ATOM 705 O O . PHE A 1 87 ? -2.577 -1.457 -1.594 1.00 90.75 87 PHE A O 1
ATOM 712 N N . SER A 1 88 ? -4.309 -0.019 -1.604 1.00 88.38 88 SER A N 1
ATOM 713 C CA . SER A 1 88 ? -4.463 0.108 -3.046 1.00 88.38 88 SER A CA 1
ATOM 714 C C . SER A 1 88 ? -4.374 1.575 -3.439 1.00 88.38 88 SER A C 1
ATOM 716 O O . SER A 1 88 ? -4.909 2.450 -2.754 1.00 88.38 88 SER A O 1
ATOM 718 N N . MET A 1 89 ? -3.670 1.839 -4.531 1.00 86.19 89 MET A N 1
ATOM 719 C CA . MET A 1 89 ? -3.551 3.154 -5.126 1.00 86.19 89 MET A CA 1
ATOM 720 C C . MET A 1 89 ? -3.777 3.063 -6.630 1.00 86.19 89 MET A C 1
ATOM 722 O O . MET A 1 89 ? -3.117 2.292 -7.325 1.00 86.19 89 MET A O 1
ATOM 726 N N . MET A 1 90 ? -4.670 3.905 -7.129 1.00 83.75 90 MET A N 1
ATOM 727 C CA . MET A 1 90 ? -4.874 4.145 -8.548 1.00 83.75 90 MET A CA 1
ATOM 728 C C . MET A 1 90 ? -4.410 5.550 -8.893 1.00 83.75 90 MET A C 1
ATOM 730 O O . MET A 1 90 ? -4.844 6.496 -8.253 1.00 83.75 90 MET A O 1
ATOM 734 N N . ILE A 1 91 ? -3.558 5.702 -9.895 1.00 80.3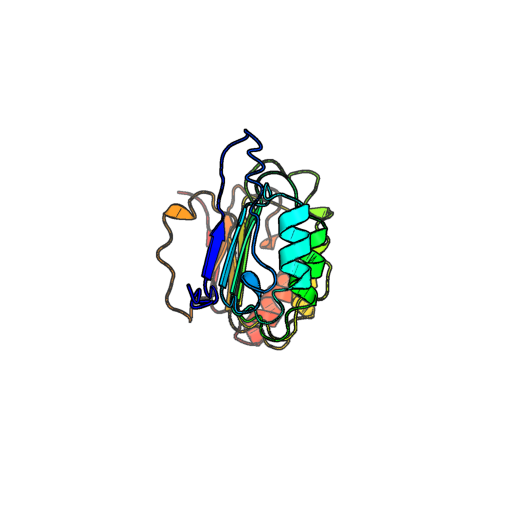8 91 ILE A N 1
ATOM 735 C CA . ILE A 1 91 ? -2.979 6.981 -10.296 1.00 80.38 91 ILE A CA 1
ATOM 736 C C . ILE A 1 91 ? -3.476 7.318 -11.702 1.00 80.38 91 ILE A C 1
ATOM 738 O O . ILE A 1 91 ? -3.157 6.611 -12.656 1.00 80.38 91 ILE A O 1
ATOM 742 N N . HIS A 1 92 ? -4.269 8.381 -11.829 1.00 76.00 92 HIS A N 1
ATOM 743 C CA . HIS A 1 92 ? -4.721 8.909 -13.118 1.00 76.00 92 HIS A CA 1
ATOM 744 C C . HIS A 1 92 ? -3.605 9.679 -13.854 1.00 76.00 92 HIS A C 1
ATOM 746 O O . HIS A 1 92 ? -2.570 10.012 -13.270 1.00 76.00 92 HIS A O 1
ATOM 752 N N . ASP A 1 93 ? -3.810 9.916 -15.154 1.00 66.19 93 ASP A N 1
ATOM 753 C CA . ASP A 1 93 ? -2.917 10.691 -16.028 1.00 66.19 93 ASP A CA 1
ATOM 754 C C . ASP A 1 93 ? -2.741 12.140 -15.528 1.00 66.19 93 ASP A C 1
ATOM 756 O O . ASP A 1 93 ? -3.671 12.736 -14.986 1.00 66.19 93 ASP A O 1
ATOM 760 N N . GLY A 1 94 ? -1.550 12.710 -15.730 1.00 61.97 94 GLY A N 1
ATOM 761 C CA . GLY A 1 94 ? -1.236 14.113 -15.430 1.00 61.97 94 GLY A CA 1
ATOM 762 C C . GLY A 1 94 ? -0.156 14.347 -14.369 1.00 61.97 94 GLY A C 1
ATOM 763 O O . GLY A 1 94 ? 0.340 15.463 -14.255 1.00 61.97 94 GLY A O 1
ATOM 764 N N . LEU A 1 95 ? 0.291 13.313 -13.650 1.00 63.56 95 LEU A N 1
ATOM 765 C CA . LEU A 1 95 ? 1.283 13.429 -12.563 1.00 63.56 95 LEU A CA 1
ATOM 766 C C . LEU A 1 95 ? 2.745 13.305 -13.016 1.00 63.56 95 LEU A C 1
ATOM 768 O O . LEU A 1 95 ? 3.641 12.996 -12.233 1.00 63.56 95 LEU A O 1
ATOM 772 N N . LYS A 1 96 ? 3.000 13.548 -14.300 1.00 56.22 96 LYS A N 1
ATOM 773 C CA . LYS A 1 96 ? 4.262 13.235 -14.980 1.00 56.22 96 LYS A CA 1
ATOM 774 C C . LYS A 1 96 ? 5.514 13.831 -14.319 1.00 56.22 96 LYS A C 1
ATOM 776 O O . LYS A 1 96 ? 6.572 13.219 -14.419 1.00 56.22 96 LYS A O 1
ATOM 781 N N . ASP A 1 97 ? 5.369 14.959 -13.624 1.00 53.88 97 ASP A N 1
ATOM 782 C CA . ASP A 1 97 ? 6.468 15.680 -12.971 1.00 53.88 97 ASP A CA 1
ATOM 783 C C . ASP A 1 97 ? 6.516 15.478 -11.437 1.00 53.88 97 ASP A C 1
ATOM 785 O O . ASP A 1 97 ? 7.493 15.861 -10.798 1.00 53.88 97 ASP A O 1
ATOM 789 N N . GLU A 1 98 ? 5.502 14.848 -10.827 1.00 55.12 98 GLU A N 1
ATOM 790 C CA . GLU A 1 98 ? 5.407 14.680 -9.364 1.00 55.12 98 GLU A CA 1
ATOM 791 C C . GLU A 1 98 ? 5.753 13.263 -8.883 1.00 55.12 98 GLU A C 1
ATOM 793 O O . GLU A 1 98 ? 5.890 13.036 -7.678 1.00 55.12 98 GLU A O 1
ATOM 798 N N . ILE A 1 99 ? 5.934 12.294 -9.792 1.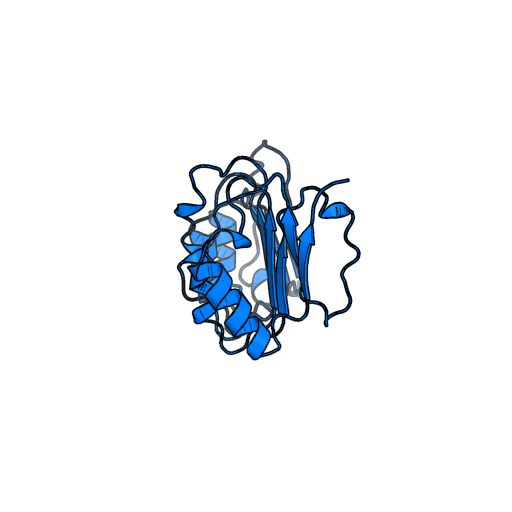00 53.91 99 ILE A N 1
ATOM 799 C CA . ILE A 1 99 ? 6.027 10.888 -9.371 1.00 53.91 99 ILE A CA 1
ATOM 800 C C . ILE A 1 99 ? 7.395 10.479 -8.835 1.00 53.91 99 ILE A C 1
ATOM 802 O O . ILE A 1 99 ? 7.484 9.746 -7.849 1.00 53.91 99 ILE A O 1
ATOM 806 N N . ASP A 1 100 ? 8.461 11.056 -9.380 1.00 49.28 100 ASP A N 1
ATOM 807 C CA . ASP A 1 100 ? 9.799 10.922 -8.794 1.00 49.28 100 ASP A CA 1
ATOM 808 C C . ASP A 1 100 ? 9.877 11.570 -7.392 1.00 49.28 100 ASP A C 1
ATOM 810 O O . ASP A 1 100 ? 10.822 11.334 -6.642 1.00 49.28 100 ASP A O 1
ATOM 814 N N . SER A 1 101 ? 8.856 12.353 -7.014 1.00 48.41 101 SER A N 1
ATOM 815 C CA . SER A 1 101 ? 8.732 13.035 -5.726 1.00 48.41 101 SER A CA 1
ATOM 816 C C . SER A 1 101 ? 7.696 12.408 -4.790 1.00 48.41 101 SER A C 1
ATOM 818 O O . SER A 1 101 ? 7.490 12.978 -3.720 1.00 48.41 101 SER A O 1
ATOM 820 N N . ILE A 1 102 ? 7.039 11.280 -5.134 1.00 55.00 102 ILE A N 1
ATOM 821 C CA . ILE A 1 102 ? 6.004 10.683 -4.266 1.00 55.00 102 ILE A CA 1
ATOM 822 C C . ILE A 1 102 ? 6.636 10.311 -2.919 1.00 55.00 102 ILE A C 1
ATOM 824 O O . ILE A 1 102 ? 7.356 9.308 -2.836 1.00 55.00 102 ILE A O 1
ATOM 828 N N . PRO A 1 103 ? 6.300 11.015 -1.821 1.00 54.69 103 PRO A N 1
ATOM 829 C CA . PRO A 1 103 ? 6.806 10.654 -0.504 1.00 54.69 103 PRO A CA 1
ATOM 830 C C . PRO A 1 103 ? 6.349 9.234 -0.148 1.00 54.69 103 PRO A C 1
ATOM 832 O O . PRO A 1 103 ? 7.122 8.424 0.338 1.00 54.69 103 PRO A O 1
ATOM 835 N N . LEU A 1 104 ? 5.129 8.854 -0.535 1.00 60.31 104 LEU A N 1
ATOM 836 C CA . LEU A 1 104 ? 4.573 7.521 -0.292 1.00 60.31 104 LEU A CA 1
ATOM 837 C C . LEU A 1 104 ? 5.438 6.339 -0.778 1.00 60.31 104 LEU A C 1
ATOM 839 O O . LEU A 1 104 ? 5.409 5.289 -0.145 1.00 60.31 104 LEU A O 1
ATOM 843 N N . LEU A 1 105 ? 6.194 6.497 -1.871 1.00 60.00 105 LEU A N 1
ATOM 844 C CA . LEU A 1 105 ? 7.052 5.455 -2.459 1.00 60.00 105 LEU A CA 1
ATOM 845 C C . LEU A 1 105 ? 8.505 5.552 -1.981 1.00 60.00 105 LEU A C 1
ATOM 847 O O . LEU A 1 105 ? 9.371 4.828 -2.459 1.00 60.00 105 LEU A O 1
ATOM 851 N N . THR A 1 106 ? 8.783 6.452 -1.043 1.00 58.88 106 THR A N 1
ATOM 852 C CA . THR A 1 106 ? 10.067 6.559 -0.337 1.00 58.88 106 THR A CA 1
ATOM 853 C C . THR A 1 106 ? 9.903 6.373 1.175 1.00 58.88 106 THR A C 1
ATOM 855 O O . THR A 1 106 ? 10.890 6.332 1.907 1.00 58.88 106 THR A O 1
ATOM 858 N N . MET A 1 107 ? 8.666 6.217 1.653 1.00 65.75 107 MET A N 1
ATOM 859 C CA . MET A 1 107 ? 8.321 6.155 3.069 1.00 65.75 107 MET A CA 1
ATOM 860 C C . MET A 1 107 ? 8.183 4.734 3.617 1.00 65.75 107 MET A C 1
ATOM 862 O O . MET A 1 107 ? 7.873 3.778 2.905 1.00 65.75 107 MET A O 1
ATOM 866 N N . GLU A 1 108 ? 8.372 4.606 4.932 1.00 68.50 108 GLU A N 1
ATOM 867 C CA . GLU A 1 108 ? 8.084 3.374 5.664 1.00 68.50 108 GLU A CA 1
ATOM 868 C C . GLU A 1 108 ? 6.569 3.175 5.792 1.00 68.50 108 GLU A C 1
ATOM 870 O O . GLU A 1 108 ? 5.908 3.721 6.677 1.00 68.50 108 GLU A O 1
ATOM 875 N N . LEU A 1 109 ? 6.001 2.382 4.887 1.00 76.88 109 LEU A N 1
ATOM 876 C CA . LEU A 1 109 ? 4.620 1.928 5.002 1.00 76.88 109 LEU A CA 1
ATOM 877 C C . LEU A 1 109 ? 4.456 0.905 6.157 1.00 76.88 109 LEU A C 1
ATOM 879 O O . LEU A 1 109 ? 5.423 0.251 6.564 1.00 76.88 109 LEU A O 1
ATOM 883 N N . PRO A 1 110 ? 3.229 0.713 6.689 1.00 83.88 110 PRO A N 1
ATOM 884 C CA . PRO A 1 110 ? 2.984 -0.184 7.812 1.00 83.88 110 PRO A CA 1
ATOM 885 C C . PRO A 1 110 ? 3.447 -1.618 7.539 1.00 83.88 110 PRO A C 1
ATOM 887 O O . PRO A 1 110 ? 2.979 -2.274 6.608 1.00 83.88 110 PRO A O 1
ATOM 890 N N . LYS A 1 111 ? 4.277 -2.169 8.435 1.00 84.56 111 LYS A N 1
ATOM 891 C CA . LYS A 1 111 ? 4.742 -3.574 8.387 1.00 84.56 111 LYS A CA 1
ATOM 892 C C . LYS A 1 111 ? 3.602 -4.594 8.447 1.00 84.56 111 LYS A C 1
ATOM 894 O O . LYS A 1 111 ? 3.824 -5.783 8.241 1.00 84.56 111 LYS A O 1
ATOM 899 N N . THR A 1 112 ? 2.391 -4.160 8.784 1.00 88.94 112 THR A N 1
ATOM 900 C CA . THR A 1 112 ? 1.199 -5.007 8.825 1.00 88.94 112 THR A CA 1
ATOM 901 C C . THR A 1 112 ? 0.639 -5.333 7.449 1.00 88.94 112 THR A C 1
ATOM 903 O O . THR A 1 112 ? -0.150 -6.279 7.369 1.00 88.94 112 THR A O 1
ATOM 906 N N . LEU A 1 113 ? 1.039 -4.586 6.413 1.00 88.56 113 LEU A N 1
ATOM 907 C CA . LEU A 1 113 ? 0.581 -4.757 5.040 1.00 88.56 113 LEU A CA 1
ATOM 908 C C . LEU A 1 113 ? 0.944 -6.141 4.506 1.00 88.56 113 LEU A C 1
ATOM 910 O O . LEU A 1 113 ? 2.101 -6.555 4.520 1.00 88.56 113 LEU A O 1
ATOM 914 N N . THR A 1 114 ? -0.077 -6.841 4.021 1.00 89.56 114 THR A N 1
ATOM 915 C CA . THR A 1 114 ? 0.041 -8.141 3.352 1.00 89.56 114 THR A CA 1
ATOM 916 C C . THR A 1 114 ? -0.280 -8.033 1.869 1.00 89.56 114 THR A C 1
ATOM 918 O O . THR A 1 114 ? 0.167 -8.881 1.106 1.00 89.56 114 THR A O 1
ATOM 921 N N . ARG A 1 115 ? -1.018 -6.996 1.452 1.00 87.94 115 ARG A N 1
ATOM 922 C CA . ARG A 1 115 ? -1.349 -6.711 0.058 1.00 87.94 115 ARG A CA 1
ATOM 923 C C . ARG A 1 115 ? -1.082 -5.250 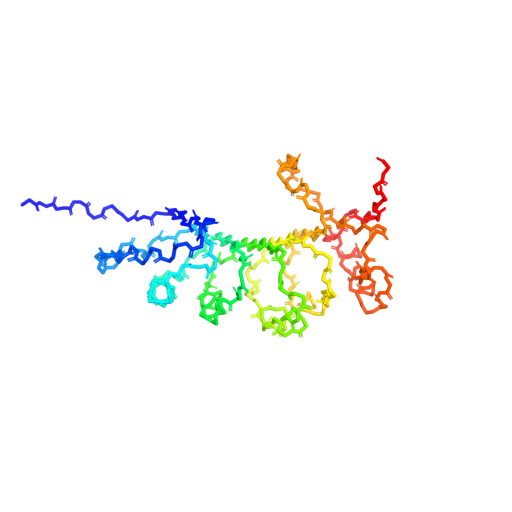-0.283 1.00 87.94 115 ARG A C 1
ATOM 925 O O . ARG A 1 115 ? -1.587 -4.359 0.404 1.00 87.94 115 ARG A O 1
ATOM 932 N N . PHE A 1 116 ? -0.359 -5.027 -1.375 1.00 86.00 116 PHE A N 1
ATOM 933 C CA . PHE A 1 116 ? -0.134 -3.702 -1.942 1.00 86.00 116 PHE A CA 1
ATOM 934 C C . PHE A 1 116 ? -0.469 -3.690 -3.436 1.00 86.00 116 PHE A C 1
ATOM 936 O O . PHE A 1 116 ? -0.023 -4.565 -4.173 1.00 86.00 116 PHE A O 1
ATOM 943 N N . VAL A 1 117 ? -1.279 -2.729 -3.875 1.00 83.75 117 VAL A N 1
ATOM 944 C CA . VAL A 1 117 ? -1.711 -2.596 -5.272 1.00 83.75 117 VAL A CA 1
ATOM 945 C C . VAL A 1 117 ? -1.411 -1.183 -5.750 1.00 83.75 117 VAL A C 1
ATOM 947 O O . VAL A 1 117 ? -1.825 -0.218 -5.112 1.00 83.75 117 VAL A O 1
ATOM 950 N N . VAL A 1 118 ? -0.722 -1.062 -6.880 1.00 81.75 118 VAL A N 1
ATOM 951 C CA . VAL A 1 118 ? -0.493 0.204 -7.577 1.00 81.75 118 VAL A CA 1
ATOM 952 C C . VAL A 1 118 ? -0.906 0.038 -9.028 1.00 81.75 118 VAL A C 1
ATOM 954 O O . VAL A 1 118 ? -0.358 -0.782 -9.761 1.00 81.75 118 VAL A O 1
ATOM 957 N N . VAL A 1 119 ? -1.877 0.832 -9.452 1.00 78.56 119 VAL A N 1
ATOM 958 C CA . VAL A 1 119 ? -2.337 0.887 -10.837 1.00 78.56 119 VAL A CA 1
ATOM 959 C C . VAL A 1 119 ? -2.176 2.314 -11.321 1.00 78.56 119 VAL A C 1
ATOM 961 O O . VAL A 1 119 ? -2.555 3.242 -10.618 1.00 78.56 119 VAL A O 1
ATOM 964 N N . GLY A 1 120 ? -1.640 2.522 -12.511 1.00 75.56 120 GLY A N 1
ATOM 965 C CA . GLY A 1 120 ? -1.560 3.862 -13.073 1.00 75.56 120 GLY A CA 1
ATOM 966 C C . GLY A 1 120 ? -1.032 3.864 -14.489 1.00 75.56 120 GLY A C 1
ATOM 967 O O . GLY A 1 120 ? -0.996 2.829 -15.147 1.00 75.56 120 GLY A O 1
ATOM 968 N N . GLU A 1 121 ? -0.623 5.032 -14.961 1.00 68.50 121 GLU A N 1
ATOM 969 C CA . GLU A 1 121 ? 0.067 5.163 -16.240 1.00 68.50 121 GLU A CA 1
ATOM 970 C C . GLU A 1 121 ? 1.592 5.090 -16.081 1.00 68.50 121 GLU A C 1
ATOM 972 O O . GLU A 1 121 ? 2.125 4.986 -14.982 1.00 68.50 121 GLU A O 1
ATOM 977 N N . ASN A 1 122 ? 2.297 5.052 -17.208 1.00 60.59 122 ASN A N 1
ATOM 978 C CA . ASN A 1 122 ? 3.734 4.814 -17.347 1.00 60.59 122 ASN A CA 1
ATOM 979 C C . ASN A 1 122 ? 4.612 5.864 -16.624 1.00 60.59 122 ASN A C 1
ATOM 981 O O . ASN A 1 122 ? 5.128 6.812 -17.228 1.00 60.59 122 ASN A O 1
ATOM 985 N N . TYR A 1 123 ? 4.819 5.653 -15.328 1.00 64.94 123 TYR A N 1
ATOM 986 C CA . TYR A 1 123 ? 5.673 6.468 -14.476 1.00 64.94 123 TYR A CA 1
ATOM 987 C C . TYR A 1 123 ? 6.939 5.702 -14.074 1.00 64.94 123 TYR A C 1
ATOM 989 O O . TYR A 1 123 ? 6.916 4.480 -13.945 1.00 64.94 123 TYR A O 1
ATOM 997 N N . ASN A 1 124 ? 8.056 6.413 -13.879 1.00 64.38 124 ASN A N 1
ATOM 998 C CA . ASN A 1 124 ? 9.327 5.819 -13.452 1.00 64.38 124 ASN A CA 1
ATOM 999 C C . ASN A 1 124 ? 9.272 5.443 -11.963 1.00 64.38 124 ASN A C 1
ATOM 1001 O O . ASN A 1 124 ? 9.872 6.093 -11.115 1.00 64.38 124 ASN A O 1
ATOM 1005 N N . ILE A 1 125 ? 8.498 4.417 -11.618 1.00 71.75 125 ILE A N 1
ATOM 1006 C CA . ILE A 1 125 ? 8.357 3.998 -10.227 1.00 71.75 125 ILE A CA 1
ATOM 1007 C C . ILE A 1 125 ? 9.616 3.240 -9.799 1.00 71.75 125 ILE A C 1
ATOM 1009 O O . ILE A 1 125 ? 9.921 2.154 -10.300 1.00 71.75 125 ILE A O 1
ATOM 1013 N N . SER A 1 126 ? 10.332 3.799 -8.825 1.00 75.75 126 SER A N 1
ATOM 1014 C CA . SER A 1 126 ? 11.336 3.046 -8.077 1.00 75.75 126 SER A CA 1
ATOM 1015 C C . SER A 1 126 ? 10.643 2.050 -7.154 1.00 75.75 126 SER A C 1
ATOM 1017 O O . SER A 1 126 ? 9.771 2.423 -6.374 1.00 75.75 126 SER A O 1
ATOM 1019 N N . LEU A 1 127 ? 11.043 0.781 -7.218 1.00 78.00 127 LEU A N 1
ATOM 1020 C CA . LEU A 1 127 ? 10.548 -0.282 -6.344 1.00 78.00 127 LEU A CA 1
ATOM 1021 C C . LEU A 1 127 ? 11.300 -0.351 -5.011 1.00 78.00 127 LEU A C 1
ATOM 1023 O O . LEU A 1 127 ? 11.040 -1.255 -4.220 1.00 78.00 127 LEU A O 1
ATOM 1027 N N . SER A 1 128 ? 12.228 0.574 -4.743 1.00 77.56 128 SER A N 1
ATOM 1028 C CA . SER A 1 128 ? 13.088 0.548 -3.553 1.00 77.56 128 SER A CA 1
ATOM 1029 C C . SER A 1 128 ? 12.306 0.502 -2.242 1.00 77.56 128 SER A C 1
ATOM 1031 O O . SER A 1 128 ? 12.736 -0.193 -1.327 1.00 77.56 128 SER A O 1
ATOM 1033 N N . PHE A 1 129 ? 11.125 1.126 -2.153 1.00 75.69 129 PHE A N 1
ATOM 1034 C CA . PHE A 1 129 ? 10.261 1.026 -0.970 1.00 75.69 129 PHE A CA 1
ATOM 1035 C C . PHE A 1 129 ? 9.903 -0.417 -0.615 1.00 75.69 129 PHE A C 1
ATOM 1037 O O . PHE A 1 129 ? 9.726 -0.724 0.566 1.00 75.69 129 PHE A O 1
ATOM 1044 N N . LEU A 1 130 ? 9.844 -1.321 -1.603 1.00 76.00 130 LEU A N 1
ATOM 1045 C CA . LEU A 1 130 ? 9.515 -2.719 -1.368 1.00 76.00 130 LEU A CA 1
ATOM 1046 C C . LEU A 1 130 ? 10.493 -3.383 -0.400 1.00 76.00 130 LEU A C 1
ATOM 1048 O O . LEU A 1 130 ? 10.096 -4.264 0.348 1.00 76.00 130 LEU A O 1
ATOM 1052 N N . VAL A 1 131 ? 11.754 -2.960 -0.316 1.00 75.62 131 VAL A N 1
ATOM 1053 C CA . VAL A 1 131 ? 12.715 -3.605 0.600 1.00 75.62 131 VAL A CA 1
ATOM 1054 C C . VAL A 1 131 ? 12.273 -3.568 2.073 1.00 75.62 131 VAL A C 1
ATOM 1056 O O . VAL A 1 131 ? 12.728 -4.389 2.866 1.00 75.62 131 VAL A O 1
ATOM 1059 N N . ASN A 1 132 ? 11.340 -2.679 2.430 1.00 73.94 132 ASN A N 1
ATOM 1060 C CA . ASN A 1 132 ? 10.849 -2.507 3.795 1.00 73.94 132 ASN A CA 1
ATOM 1061 C C . ASN A 1 132 ? 9.658 -3.416 4.170 1.00 73.94 132 ASN A C 1
ATOM 1063 O O . ASN A 1 132 ? 9.321 -3.504 5.355 1.00 73.94 132 ASN A O 1
ATOM 1067 N N . PHE A 1 133 ? 9.024 -4.126 3.224 1.00 76.44 133 PHE A N 1
ATOM 1068 C CA . PHE A 1 133 ? 7.878 -4.998 3.535 1.00 76.44 133 PHE A CA 1
ATOM 1069 C C . PHE A 1 133 ? 8.287 -6.451 3.735 1.00 76.44 133 PHE A C 1
ATOM 1071 O O . PHE A 1 133 ? 8.291 -7.266 2.819 1.00 76.44 133 PHE A O 1
ATOM 1078 N N . THR A 1 134 ? 8.528 -6.824 4.984 1.00 75.88 134 THR A N 1
ATOM 1079 C CA . THR A 1 134 ? 8.861 -8.215 5.324 1.00 75.88 134 THR A CA 1
ATOM 1080 C C . THR A 1 134 ? 7.651 -9.153 5.342 1.00 75.88 134 THR A C 1
ATOM 1082 O O . THR A 1 134 ? 7.828 -10.365 5.327 1.00 75.88 134 THR A O 1
ATOM 1085 N N . ASN A 1 135 ? 6.428 -8.613 5.413 1.00 83.44 135 ASN A N 1
ATOM 1086 C CA . ASN A 1 135 ? 5.185 -9.388 5.546 1.00 83.44 135 ASN A CA 1
ATOM 1087 C C . ASN A 1 135 ? 4.299 -9.346 4.292 1.00 83.44 135 ASN A C 1
ATOM 1089 O O . ASN A 1 135 ? 3.168 -9.839 4.334 1.00 83.44 135 ASN A O 1
ATOM 1093 N N . LEU A 1 136 ? 4.779 -8.739 3.202 1.00 83.56 136 LEU A N 1
ATOM 1094 C CA . LEU A 1 136 ? 4.012 -8.626 1.968 1.00 83.56 136 LEU A CA 1
ATOM 1095 C C . LEU A 1 136 ? 3.822 -10.015 1.353 1.00 83.56 136 LEU A C 1
ATOM 1097 O O . LEU A 1 136 ? 4.782 -10.758 1.180 1.00 83.56 136 LEU A O 1
ATOM 1101 N N . GLN A 1 137 ? 2.578 -10.362 1.046 1.00 84.50 137 GLN A N 1
ATOM 1102 C CA . GLN A 1 137 ? 2.191 -11.643 0.445 1.00 84.50 137 GLN A CA 1
ATOM 1103 C C . GLN A 1 137 ? 1.676 -11.450 -0.980 1.00 84.50 137 GLN A C 1
ATOM 1105 O O . GLN A 1 137 ? 1.858 -12.317 -1.829 1.00 84.50 137 GLN A O 1
ATOM 1110 N N . GLU A 1 138 ? 1.050 -10.304 -1.237 1.00 81.62 138 GLU A N 1
ATOM 1111 C CA . GLU A 1 138 ? 0.503 -9.914 -2.526 1.00 81.62 138 GLU A CA 1
ATOM 1112 C C . GLU A 1 138 ? 1.037 -8.530 -2.900 1.00 81.62 138 GLU A C 1
ATOM 1114 O O . GLU A 1 138 ? 0.956 -7.576 -2.122 1.00 81.62 138 GLU A O 1
ATOM 1119 N N . LEU A 1 139 ? 1.556 -8.416 -4.115 1.00 80.19 139 LEU A N 1
ATOM 1120 C CA . LEU A 1 139 ? 1.938 -7.151 -4.718 1.00 80.19 139 LEU A CA 1
ATOM 1121 C C . LEU A 1 139 ? 1.383 -7.126 -6.150 1.00 80.19 139 LEU A C 1
ATOM 1123 O O . LEU A 1 139 ? 1.460 -8.110 -6.876 1.00 80.19 139 LEU A O 1
ATOM 1127 N N . GLU A 1 140 ? 0.755 -6.031 -6.546 1.00 80.12 140 GLU A N 1
ATOM 1128 C CA . GLU A 1 140 ? 0.261 -5.835 -7.909 1.00 80.12 140 GLU A CA 1
ATOM 1129 C C . GLU A 1 140 ? 0.722 -4.463 -8.379 1.00 80.12 140 GLU A C 1
ATOM 1131 O O . GLU A 1 140 ? 0.487 -3.465 -7.700 1.00 80.12 140 GLU A O 1
ATOM 1136 N N . ILE A 1 141 ? 1.403 -4.423 -9.523 1.00 77.75 141 ILE A N 1
ATOM 1137 C CA . ILE A 1 141 ? 1.839 -3.177 -10.154 1.00 77.75 141 ILE A CA 1
ATOM 1138 C C . ILE A 1 141 ? 1.429 -3.239 -11.618 1.00 77.75 141 ILE A C 1
ATOM 1140 O O . ILE A 1 141 ? 1.830 -4.146 -12.343 1.00 77.75 141 ILE A O 1
ATOM 1144 N N . SER A 1 142 ? 0.603 -2.299 -12.060 1.00 75.12 142 SER A N 1
ATOM 1145 C CA . SER A 1 142 ? 0.049 -2.325 -13.410 1.00 75.12 142 SER A CA 1
ATOM 1146 C C . SER A 1 142 ? 0.086 -0.957 -14.060 1.00 75.12 142 SER A C 1
ATOM 1148 O O . SER A 1 142 ? -0.527 -0.021 -13.550 1.00 75.12 142 SER A O 1
ATOM 1150 N N . PHE A 1 143 ? 0.710 -0.885 -15.236 1.00 73.62 143 PHE A N 1
ATOM 1151 C CA . PHE A 1 143 ? 0.788 0.330 -16.052 1.00 73.62 143 PHE A CA 1
ATOM 1152 C C . PHE A 1 143 ? -0.128 0.283 -17.284 1.00 73.62 143 PHE A C 1
ATOM 1154 O O . PHE A 1 143 ? 0.268 0.653 -18.387 1.00 73.62 143 PHE A O 1
ATOM 1161 N N . ASP A 1 144 ? -1.344 -0.239 -17.107 1.00 66.12 144 ASP A N 1
ATOM 1162 C CA . ASP A 1 144 ? -2.327 -0.457 -18.175 1.00 66.12 144 ASP A CA 1
ATOM 1163 C C . ASP A 1 144 ? -3.592 0.367 -17.898 1.00 66.12 144 ASP A C 1
ATOM 1165 O O . ASP A 1 144 ? -4.260 0.188 -16.874 1.00 66.12 144 ASP A O 1
ATOM 1169 N N . PHE A 1 145 ? -3.939 1.246 -18.845 1.00 53.81 145 PHE A N 1
ATOM 1170 C CA . PHE A 1 145 ? -5.101 2.138 -18.793 1.00 53.81 145 PHE A CA 1
ATOM 1171 C C . PHE A 1 145 ? -6.446 1.388 -18.711 1.00 53.81 145 PHE A C 1
ATOM 1173 O O . PHE A 1 145 ? -7.444 1.917 -18.220 1.00 53.81 145 PHE A O 1
ATOM 1180 N N . ASN A 1 146 ? -6.499 0.124 -19.148 1.00 55.72 146 ASN A N 1
ATOM 1181 C CA . ASN A 1 146 ? -7.702 -0.713 -19.141 1.00 55.72 146 ASN A CA 1
ATOM 1182 C C . ASN A 1 146 ? -7.948 -1.438 -17.804 1.00 55.72 146 ASN A C 1
ATOM 1184 O O . ASN A 1 146 ? -8.556 -2.512 -17.788 1.00 55.72 146 ASN A O 1
ATOM 1188 N N . TRP A 1 147 ? -7.568 -0.850 -16.666 1.00 52.66 147 TRP A N 1
ATOM 1189 C CA . TRP A 1 147 ? -7.815 -1.428 -15.335 1.00 52.66 147 TRP A CA 1
ATOM 1190 C C . TRP A 1 147 ? -9.282 -1.854 -15.118 1.00 52.66 147 TRP A C 1
ATOM 1192 O O . TRP A 1 147 ? -9.544 -2.885 -14.501 1.00 52.66 147 TRP A O 1
ATOM 1202 N N . LYS A 1 148 ? -10.241 -1.128 -15.721 1.00 50.03 148 LYS A N 1
ATOM 1203 C CA . LYS A 1 148 ? -11.689 -1.417 -15.678 1.00 50.03 148 LYS A CA 1
ATOM 1204 C C . LYS A 1 148 ? -12.082 -2.780 -16.264 1.00 50.03 148 LYS A C 1
ATOM 1206 O O . LYS A 1 148 ? -13.193 -3.240 -16.023 1.00 50.03 148 LYS A O 1
ATOM 1211 N N . LYS A 1 149 ? -11.213 -3.422 -17.052 1.00 52.66 149 LYS A N 1
ATOM 1212 C CA . LYS A 1 149 ? -11.456 -4.746 -17.647 1.00 52.66 149 LYS A CA 1
ATOM 1213 C C . LYS A 1 149 ? -10.891 -5.896 -16.812 1.00 52.66 149 LYS A C 1
ATOM 1215 O O . LYS A 1 149 ? -11.118 -7.052 -17.169 1.00 52.66 149 LYS A O 1
ATOM 1220 N N . ARG A 1 150 ? -10.171 -5.627 -15.714 1.00 55.44 150 ARG A N 1
ATOM 1221 C CA . ARG A 1 150 ? -9.647 -6.706 -14.873 1.00 55.44 150 ARG A CA 1
ATOM 1222 C C . ARG A 1 150 ? -10.724 -7.260 -13.955 1.00 55.44 150 ARG A C 1
ATOM 1224 O O . ARG A 1 150 ? -11.231 -6.596 -13.059 1.00 55.44 150 ARG A O 1
ATOM 1231 N N . ILE A 1 151 ? -11.021 -8.537 -14.164 1.00 51.78 151 ILE A N 1
ATOM 1232 C CA . ILE A 1 151 ? -11.633 -9.388 -13.149 1.00 51.78 151 ILE A CA 1
ATOM 1233 C C . ILE A 1 151 ? -10.594 -9.503 -12.023 1.00 51.78 151 ILE A C 1
ATOM 1235 O O . ILE A 1 151 ? -9.448 -9.835 -12.340 1.00 51.78 151 ILE A O 1
ATOM 1239 N N . PRO A 1 152 ? -10.936 -9.240 -10.746 1.00 46.47 152 PRO A N 1
ATOM 1240 C CA . PRO A 1 152 ? -10.020 -9.461 -9.636 1.00 46.47 152 PRO A CA 1
ATOM 1241 C C . PRO A 1 152 ? -9.509 -10.891 -9.732 1.00 46.47 152 PRO A C 1
ATOM 1243 O O . PRO A 1 152 ? -10.286 -11.844 -9.595 1.00 46.47 152 PRO A O 1
ATOM 1246 N N . GLN A 1 153 ? -8.226 -11.062 -10.046 1.00 51.12 153 GLN A N 1
ATOM 1247 C CA . GLN A 1 153 ? -7.678 -12.401 -10.045 1.00 51.12 153 GLN A CA 1
ATOM 1248 C C . GLN A 1 153 ? -7.761 -12.923 -8.603 1.00 51.12 153 GLN A C 1
ATOM 1250 O O . GLN A 1 153 ? -7.646 -12.162 -7.636 1.00 51.12 153 GLN A O 1
ATOM 1255 N N . LYS A 1 154 ? -8.077 -14.217 -8.461 1.00 47.69 154 LYS A N 1
ATOM 1256 C CA . LYS A 1 154 ? -8.154 -14.920 -7.167 1.00 47.69 154 LYS A CA 1
ATOM 1257 C C . LYS A 1 154 ? -6.931 -14.549 -6.300 1.00 47.69 154 LYS A C 1
ATOM 1259 O O . LYS A 1 154 ? -5.893 -14.255 -6.883 1.00 47.69 154 LYS A O 1
ATOM 1264 N N . PRO A 1 155 ? -7.004 -14.600 -4.953 1.00 46.75 155 PRO A N 1
ATOM 1265 C CA . PRO A 1 155 ? -6.011 -14.031 -4.013 1.00 46.75 155 PRO A CA 1
ATOM 1266 C C . PRO A 1 155 ? -4.627 -14.725 -4.003 1.00 46.75 155 PRO A C 1
ATOM 1268 O O . PRO A 1 155 ? -3.992 -14.897 -2.974 1.00 46.75 155 PRO A O 1
ATOM 1271 N N . LEU A 1 156 ? -4.162 -15.226 -5.143 1.00 48.31 156 LEU A N 1
ATOM 1272 C CA . LEU A 1 156 ? -2.958 -16.021 -5.296 1.00 48.31 156 LEU A CA 1
ATOM 1273 C C . LEU A 1 156 ? -2.168 -15.682 -6.564 1.00 48.31 156 LEU A C 1
ATOM 1275 O O . LEU A 1 156 ? -1.241 -16.430 -6.856 1.00 48.31 156 LEU A O 1
ATOM 1279 N N . SER A 1 157 ? -2.477 -14.612 -7.297 1.00 48.62 157 SER A N 1
ATOM 1280 C CA . SER A 1 157 ? -1.763 -14.234 -8.526 1.00 48.62 157 SER A CA 1
ATOM 1281 C C . SER A 1 157 ? -1.244 -12.801 -8.438 1.00 48.62 157 SER A C 1
ATOM 1283 O O . SER A 1 157 ? -1.995 -11.838 -8.573 1.00 48.62 157 SER A O 1
ATOM 1285 N N . PHE A 1 158 ? 0.060 -12.702 -8.200 1.00 60.16 158 PHE A N 1
ATOM 1286 C CA . PHE A 1 158 ? 0.871 -11.513 -8.418 1.00 60.16 158 PHE A CA 1
ATOM 1287 C C . PHE A 1 158 ? 1.042 -11.315 -9.928 1.00 60.16 158 PHE A C 1
ATOM 1289 O O . PHE A 1 158 ? 1.423 -12.269 -10.611 1.00 60.16 158 PHE A O 1
ATOM 1296 N N . VAL A 1 159 ? 0.765 -10.111 -10.429 1.00 59.97 159 VAL A N 1
ATOM 1297 C CA . VAL A 1 159 ? 0.923 -9.743 -11.839 1.00 59.97 159 VAL A CA 1
ATOM 1298 C C . VAL A 1 159 ? 1.546 -8.351 -11.887 1.00 59.97 159 VAL A C 1
ATOM 1300 O O . VAL A 1 159 ? 0.897 -7.366 -11.532 1.00 59.97 159 VAL A O 1
ATOM 1303 N N . ILE A 1 160 ? 2.808 -8.269 -12.309 1.00 60.59 160 ILE A N 1
ATOM 1304 C CA . ILE A 1 160 ? 3.325 -7.021 -12.874 1.00 60.59 160 ILE A CA 1
ATOM 1305 C C . ILE A 1 160 ? 2.982 -7.059 -14.352 1.00 60.59 160 ILE A C 1
ATOM 1307 O O . ILE A 1 160 ? 3.329 -8.038 -15.003 1.00 60.59 160 ILE A O 1
ATOM 1311 N N . ILE A 1 161 ? 2.294 -6.029 -14.844 1.00 61.41 161 ILE A N 1
ATOM 1312 C CA . ILE A 1 161 ? 2.114 -5.796 -16.279 1.00 61.41 161 ILE A CA 1
ATOM 1313 C C . ILE A 1 161 ? 2.781 -4.472 -16.606 1.00 61.41 161 ILE A C 1
ATOM 1315 O O . ILE A 1 161 ? 2.304 -3.395 -16.235 1.00 61.41 161 ILE A O 1
ATOM 1319 N N . ASP A 1 162 ? 3.910 -4.601 -17.288 1.00 63.50 162 ASP A N 1
ATOM 1320 C CA . ASP A 1 162 ? 4.636 -3.500 -17.898 1.00 63.50 162 ASP A CA 1
ATOM 1321 C C . ASP A 1 162 ? 4.378 -3.514 -19.406 1.00 63.50 162 ASP A C 1
ATOM 1323 O O . ASP A 1 162 ? 4.364 -4.588 -20.009 1.00 63.50 162 ASP A O 1
ATOM 1327 N N . SER A 1 163 ? 4.140 -2.347 -20.006 1.00 62.41 163 SER A N 1
ATOM 1328 C CA . SER A 1 163 ? 3.786 -2.248 -21.425 1.00 62.41 163 SER A CA 1
ATOM 1329 C C . SER A 1 163 ? 5.004 -1.901 -22.284 1.00 62.41 163 SER A C 1
ATOM 1331 O O . SER A 1 163 ? 5.814 -1.054 -21.905 1.00 62.41 163 SER A O 1
ATOM 1333 N N . ALA A 1 164 ? 5.131 -2.459 -23.494 1.00 60.53 164 ALA A N 1
ATOM 1334 C CA . ALA A 1 164 ? 6.193 -2.032 -24.423 1.00 60.53 164 ALA A CA 1
ATOM 1335 C C . ALA A 1 164 ? 6.180 -0.536 -24.765 1.00 60.53 164 ALA A C 1
ATOM 1337 O O . ALA A 1 164 ? 7.222 0.020 -25.116 1.00 60.53 164 ALA A O 1
ATOM 1338 N N . PHE A 1 165 ? 5.021 0.113 -24.654 1.00 60.12 165 PHE A N 1
ATOM 1339 C CA . PHE A 1 165 ? 4.849 1.538 -24.925 1.00 60.12 165 PHE A CA 1
ATOM 1340 C C . PHE A 1 165 ? 5.272 2.419 -23.740 1.00 60.12 165 PHE A C 1
ATOM 1342 O O . PHE A 1 165 ? 5.358 3.643 -23.882 1.00 60.12 165 PHE A O 1
ATOM 1349 N N . CYS A 1 166 ? 5.600 1.817 -22.591 1.00 61.28 166 CYS A N 1
ATOM 1350 C CA . CYS A 1 166 ? 6.165 2.522 -21.456 1.00 61.28 166 CYS A CA 1
ATOM 1351 C C . CYS A 1 166 ? 7.563 3.073 -21.800 1.00 61.28 166 CYS A C 1
ATOM 1353 O O . CYS A 1 166 ? 8.493 2.347 -22.154 1.00 61.28 166 CYS A O 1
ATOM 1355 N N . LYS A 1 167 ? 7.747 4.388 -21.662 1.00 62.34 167 LYS A N 1
ATOM 1356 C CA . LYS A 1 167 ? 9.068 5.035 -21.727 1.00 62.34 167 LYS A CA 1
ATOM 1357 C C . LYS A 1 167 ? 9.961 4.610 -20.555 1.00 62.34 167 LYS A C 1
ATOM 1359 O O . LYS A 1 167 ? 11.156 4.420 -20.767 1.00 62.34 167 LYS A O 1
ATOM 1364 N N . ASN A 1 168 ? 9.375 4.398 -19.373 1.00 65.81 168 ASN A N 1
ATOM 1365 C CA . ASN A 1 168 ? 10.078 4.122 -18.118 1.00 65.81 168 ASN A CA 1
ATOM 1366 C C . ASN A 1 168 ? 9.770 2.709 -17.610 1.00 65.81 168 ASN A C 1
ATOM 1368 O O . ASN A 1 168 ? 9.276 2.527 -16.501 1.00 65.81 168 ASN A O 1
ATOM 1372 N N . ARG A 1 169 ? 10.027 1.709 -18.456 1.00 71.56 169 ARG A N 1
ATOM 1373 C CA . ARG A 1 169 ? 9.763 0.305 -18.129 1.00 71.56 169 ARG A CA 1
ATOM 1374 C C . ARG A 1 169 ? 10.509 -0.145 -16.871 1.00 71.56 169 ARG A C 1
ATOM 1376 O O . ARG A 1 169 ? 11.703 0.135 -16.720 1.00 71.56 169 ARG A O 1
ATOM 1383 N N . LEU A 1 170 ? 9.824 -0.900 -16.014 1.00 75.19 170 LEU A N 1
ATOM 1384 C CA . LEU A 1 170 ? 10.385 -1.497 -14.803 1.00 75.19 170 LEU A CA 1
ATOM 1385 C C . LEU A 1 170 ? 11.559 -2.420 -15.129 1.00 75.19 170 LEU A C 1
ATOM 1387 O O . LEU A 1 170 ? 12.548 -2.413 -14.399 1.00 75.19 170 LEU A O 1
ATOM 1391 N N . ASP A 1 171 ? 11.473 -3.170 -16.230 1.00 76.88 171 ASP A N 1
ATOM 1392 C CA . ASP A 1 171 ? 12.503 -4.136 -16.627 1.00 76.88 171 ASP A CA 1
ATOM 1393 C C . ASP A 1 171 ? 13.803 -3.489 -17.128 1.00 76.88 171 ASP A C 1
ATOM 1395 O O . ASP A 1 171 ? 14.858 -4.123 -17.128 1.00 76.88 171 ASP A O 1
ATOM 1399 N N . LYS A 1 172 ? 13.760 -2.205 -17.501 1.00 80.81 172 LYS A N 1
ATOM 1400 C CA . LYS A 1 172 ? 14.953 -1.431 -17.868 1.00 80.81 172 LYS A CA 1
ATOM 1401 C C . LYS A 1 172 ? 15.717 -0.903 -16.654 1.00 80.81 172 LYS A C 1
ATOM 1403 O O . LYS A 1 172 ? 16.882 -0.528 -16.794 1.00 80.81 172 LYS A O 1
ATOM 1408 N N . ASN A 1 173 ? 15.097 -0.863 -15.473 1.00 82.12 173 ASN A N 1
ATOM 1409 C CA . ASN A 1 173 ? 15.746 -0.418 -14.244 1.00 82.12 173 ASN A CA 1
ATOM 1410 C C . ASN A 1 173 ? 16.393 -1.613 -13.516 1.00 82.12 173 ASN A C 1
ATOM 1412 O O . ASN A 1 173 ? 15.719 -2.500 -12.991 1.00 82.12 173 ASN A O 1
ATOM 1416 N N . VAL A 1 174 ? 17.729 -1.611 -13.450 1.00 86.19 174 VAL A N 1
ATOM 1417 C CA . VAL A 1 174 ? 18.527 -2.694 -12.846 1.00 86.19 174 VAL A CA 1
ATOM 1418 C C . VAL A 1 174 ? 18.217 -2.898 -11.357 1.00 86.19 174 VAL A C 1
ATOM 1420 O O . VAL A 1 174 ? 18.256 -4.029 -10.874 1.00 86.19 174 VAL A O 1
ATOM 1423 N N . GLU A 1 175 ? 17.917 -1.836 -10.608 1.00 85.94 175 GLU A N 1
ATOM 1424 C CA . GLU A 1 175 ? 17.570 -1.938 -9.184 1.00 85.94 175 GLU A CA 1
ATOM 1425 C C . GLU A 1 175 ? 16.185 -2.554 -8.994 1.00 85.94 175 GLU A C 1
ATOM 1427 O O . GLU A 1 175 ? 16.031 -3.475 -8.190 1.00 85.94 175 GLU A O 1
ATOM 1432 N N . ASN A 1 176 ? 15.208 -2.129 -9.798 1.00 84.88 176 ASN A N 1
ATOM 1433 C CA . ASN A 1 176 ? 13.870 -2.717 -9.799 1.00 84.88 176 ASN A CA 1
ATOM 1434 C C . ASN A 1 176 ? 13.926 -4.214 -10.116 1.00 84.88 176 ASN A C 1
ATOM 1436 O O . ASN A 1 176 ? 13.305 -5.008 -9.411 1.00 84.88 176 ASN A O 1
ATOM 1440 N N . MET A 1 177 ? 14.727 -4.618 -11.105 1.00 86.44 177 MET A N 1
ATOM 1441 C CA . MET A 1 177 ? 14.896 -6.032 -11.449 1.00 86.44 177 MET A CA 1
ATOM 1442 C C . MET A 1 177 ? 15.480 -6.858 -10.300 1.00 86.44 177 MET A C 1
ATOM 1444 O O . MET A 1 177 ? 14.967 -7.936 -10.007 1.00 86.44 177 MET A O 1
ATOM 1448 N N . LYS A 1 178 ? 16.472 -6.341 -9.563 1.00 89.88 178 LYS A N 1
ATOM 1449 C CA . LYS A 1 178 ? 16.997 -7.023 -8.362 1.00 89.88 178 LYS A CA 1
ATOM 1450 C C . LYS A 1 178 ? 15.929 -7.207 -7.283 1.00 89.88 178 LYS A C 1
ATOM 1452 O O . LYS A 1 178 ? 15.894 -8.241 -6.608 1.00 89.88 178 LYS A O 1
ATOM 1457 N N . ILE A 1 179 ? 15.064 -6.212 -7.100 1.00 87.19 179 ILE A N 1
ATOM 1458 C CA . ILE A 1 179 ? 13.965 -6.270 -6.131 1.00 87.19 179 ILE A CA 1
ATOM 1459 C C . ILE A 1 179 ? 12.929 -7.305 -6.576 1.00 87.19 179 ILE A C 1
ATOM 1461 O O . ILE A 1 179 ? 12.559 -8.167 -5.781 1.00 87.19 179 ILE A O 1
ATOM 1465 N N . ILE A 1 180 ? 12.532 -7.291 -7.851 1.00 84.69 180 ILE A N 1
ATOM 1466 C CA . ILE A 1 180 ? 11.609 -8.275 -8.436 1.00 84.69 180 ILE A CA 1
ATOM 1467 C C . ILE A 1 180 ? 12.164 -9.694 -8.273 1.00 84.69 180 ILE A C 1
ATOM 1469 O O . ILE A 1 180 ? 11.455 -10.579 -7.797 1.00 84.69 180 ILE A O 1
ATOM 1473 N N . GLU A 1 181 ? 13.443 -9.922 -8.578 1.00 86.75 181 GLU A N 1
ATOM 1474 C CA . GLU A 1 181 ? 14.101 -11.217 -8.374 1.00 86.75 181 GLU A CA 1
ATOM 1475 C C . GLU A 1 181 ? 14.092 -11.657 -6.906 1.00 86.75 181 GLU A C 1
ATOM 1477 O O . GLU A 1 181 ? 13.844 -12.827 -6.603 1.00 86.75 181 GLU A O 1
ATOM 1482 N N . THR A 1 182 ? 14.351 -10.731 -5.981 1.00 87.62 182 THR A N 1
ATOM 1483 C CA . THR A 1 182 ? 14.319 -11.000 -4.536 1.00 87.62 182 THR A CA 1
ATOM 1484 C C . THR A 1 182 ? 12.923 -11.448 -4.111 1.00 87.62 182 THR A C 1
ATOM 1486 O O . THR A 1 182 ? 12.766 -12.502 -3.497 1.00 87.62 182 THR A O 1
ATOM 1489 N N . TYR A 1 183 ? 11.898 -10.700 -4.509 1.00 82.88 183 TYR A N 1
ATOM 1490 C CA . TYR A 1 183 ? 10.502 -11.011 -4.216 1.00 82.88 183 TYR A CA 1
ATOM 1491 C C . TYR A 1 183 ? 10.003 -12.286 -4.919 1.00 82.88 183 TYR A C 1
ATOM 1493 O O . TYR A 1 183 ? 9.135 -12.979 -4.387 1.00 82.88 183 TYR A O 1
ATOM 1501 N N . THR A 1 184 ? 10.592 -12.643 -6.064 1.00 83.12 184 THR A N 1
ATOM 1502 C CA . THR A 1 184 ? 10.355 -13.920 -6.763 1.00 83.12 184 THR A CA 1
ATOM 1503 C C . THR A 1 184 ? 10.930 -15.091 -5.976 1.00 83.12 184 THR A C 1
ATOM 1505 O O . THR A 1 184 ? 10.237 -16.077 -5.739 1.00 83.12 184 THR A O 1
ATOM 1508 N N . LYS A 1 185 ? 12.169 -14.973 -5.481 1.00 86.00 185 LYS A N 1
ATOM 1509 C CA . LYS A 1 185 ? 12.797 -15.996 -4.624 1.00 86.00 185 LYS A CA 1
ATOM 1510 C C . LYS A 1 185 ? 12.040 -16.203 -3.309 1.00 86.00 185 LYS A C 1
ATOM 1512 O O . LYS A 1 185 ? 12.014 -17.317 -2.799 1.00 86.00 185 LYS A O 1
ATOM 1517 N N . LEU A 1 186 ? 11.418 -15.147 -2.781 1.00 82.56 186 LEU A N 1
ATOM 1518 C CA . LEU A 1 186 ? 10.569 -15.203 -1.585 1.00 82.56 186 LEU A CA 1
ATOM 1519 C C . LEU A 1 186 ? 9.159 -15.765 -1.853 1.00 82.56 186 LEU A C 1
ATOM 1521 O O . LEU A 1 186 ? 8.406 -15.982 -0.907 1.00 82.56 186 LEU A O 1
ATOM 1525 N N . GLY A 1 187 ? 8.785 -16.001 -3.116 1.00 77.88 187 GLY A N 1
ATOM 1526 C CA . GLY A 1 187 ? 7.462 -16.504 -3.499 1.00 77.88 187 GLY A CA 1
ATOM 1527 C C . GLY A 1 187 ? 6.328 -15.475 -3.405 1.00 77.88 187 GLY A C 1
ATOM 1528 O O . GLY A 1 187 ? 5.162 -15.852 -3.532 1.00 77.88 187 GLY A O 1
ATOM 1529 N N . VAL A 1 188 ? 6.655 -14.194 -3.193 1.00 76.50 188 VAL A N 1
ATOM 1530 C CA . VAL A 1 188 ? 5.698 -13.073 -3.186 1.00 76.50 188 VAL A CA 1
ATOM 1531 C C . VAL A 1 188 ? 5.317 -12.704 -4.622 1.00 76.50 188 VAL A C 1
ATOM 1533 O O . VAL A 1 188 ? 4.141 -12.530 -4.936 1.00 76.50 188 VAL A O 1
ATOM 1536 N N . VAL A 1 189 ? 6.313 -12.654 -5.515 1.00 72.81 189 VAL A N 1
ATOM 1537 C CA . VAL A 1 189 ? 6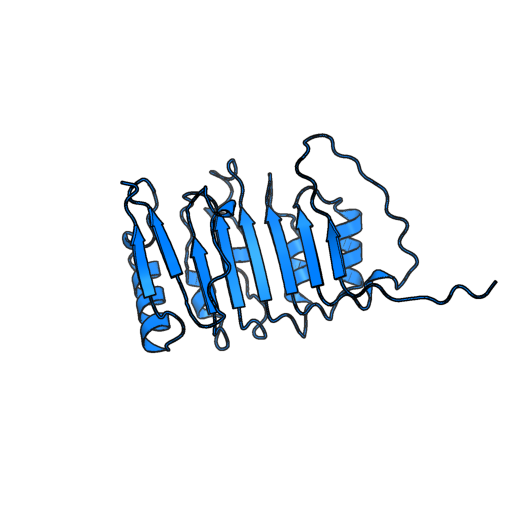.112 -12.590 -6.969 1.00 72.81 189 VAL A CA 1
ATOM 1538 C C . VAL A 1 189 ? 5.932 -14.007 -7.499 1.00 72.81 189 VAL A C 1
ATOM 1540 O O . VAL A 1 189 ? 6.833 -14.833 -7.360 1.00 72.81 189 VAL A O 1
ATOM 1543 N N . LYS A 1 190 ? 4.788 -14.288 -8.130 1.00 68.56 190 LYS A N 1
ATOM 1544 C CA . LYS A 1 190 ? 4.535 -15.573 -8.804 1.00 68.56 190 LYS A CA 1
ATOM 1545 C C . LYS A 1 190 ? 4.699 -15.489 -10.316 1.00 68.56 190 LYS A C 1
ATOM 1547 O O . LYS A 1 190 ? 5.359 -16.353 -10.877 1.00 68.56 190 LYS A O 1
ATOM 1552 N N . ASN A 1 191 ? 4.156 -14.442 -10.941 1.00 66.56 191 ASN A N 1
ATOM 1553 C CA . ASN A 1 191 ? 4.271 -14.202 -12.378 1.00 66.56 191 ASN A CA 1
ATOM 1554 C C . ASN A 1 191 ? 4.762 -12.769 -12.631 1.00 66.56 191 ASN A C 1
ATOM 1556 O O . ASN A 1 191 ? 4.140 -11.803 -12.195 1.00 66.56 191 ASN A O 1
ATOM 1560 N N . PHE A 1 192 ? 5.869 -12.623 -13.350 1.00 70.81 192 PHE A N 1
ATOM 1561 C CA . PHE A 1 192 ? 6.319 -11.337 -13.877 1.00 70.81 192 PHE A CA 1
ATOM 1562 C C . PHE A 1 192 ? 6.124 -11.364 -15.391 1.00 70.81 192 PHE A C 1
ATOM 1564 O O . PHE A 1 192 ? 6.773 -12.159 -16.072 1.00 70.81 192 PHE A O 1
ATOM 1571 N N . GLU A 1 193 ? 5.202 -10.548 -15.901 1.00 67.12 193 GLU A N 1
ATOM 1572 C CA . GLU A 1 193 ? 4.844 -10.524 -17.316 1.00 67.12 193 GLU A CA 1
ATOM 1573 C C . GLU A 1 193 ? 5.116 -9.136 -17.900 1.00 67.12 193 GLU A C 1
ATOM 1575 O O . GLU A 1 193 ? 4.713 -8.100 -17.376 1.00 67.12 193 GLU A O 1
ATOM 1580 N N . ILE A 1 194 ? 5.817 -9.116 -19.024 1.00 67.19 194 ILE A N 1
ATOM 1581 C CA . ILE A 1 194 ? 5.985 -7.914 -19.830 1.00 67.19 194 ILE A CA 1
ATOM 1582 C C . ILE A 1 194 ? 5.025 -8.079 -21.000 1.00 67.19 194 ILE A C 1
ATOM 1584 O O . ILE A 1 194 ? 5.174 -9.008 -21.794 1.00 67.19 194 ILE A O 1
ATOM 1588 N N . GLY A 1 195 ? 4.011 -7.223 -21.059 1.00 60.47 195 GLY A N 1
ATOM 1589 C CA . GLY A 1 195 ? 2.986 -7.257 -22.090 1.00 60.47 195 GLY A CA 1
ATOM 1590 C C . GLY A 1 195 ? 3.291 -6.279 -23.220 1.00 60.47 195 GLY A C 1
ATOM 1591 O O . GLY A 1 195 ? 3.626 -5.119 -22.988 1.00 60.47 195 GLY A O 1
ATOM 1592 N N . ASP A 1 196 ? 3.081 -6.717 -24.453 1.00 51.44 196 ASP A N 1
ATOM 1593 C CA . ASP A 1 196 ? 2.979 -5.825 -25.605 1.00 51.44 196 ASP A CA 1
ATOM 1594 C C . ASP A 1 196 ? 1.494 -5.715 -25.977 1.00 51.44 196 ASP A C 1
ATOM 1596 O O . ASP A 1 196 ? 0.796 -6.730 -26.025 1.00 51.44 196 ASP A O 1
ATOM 1600 N N . TYR A 1 197 ? 0.975 -4.505 -26.229 1.00 45.97 197 TYR A N 1
ATOM 1601 C CA . TYR A 1 197 ? -0.358 -4.398 -26.834 1.00 45.97 197 TYR A CA 1
ATOM 1602 C C . TYR A 1 197 ? -0.268 -4.870 -28.291 1.00 45.97 197 TYR A C 1
ATOM 1604 O O . TYR A 1 197 ? 0.354 -4.198 -29.116 1.00 45.97 197 TYR A O 1
ATOM 1612 N N . SER A 1 198 ? -0.891 -6.013 -28.588 1.00 41.84 198 SER A N 1
ATOM 1613 C CA . SER A 1 198 ? -1.265 -6.437 -29.945 1.00 41.84 198 SER A CA 1
ATOM 1614 C C . SER A 1 198 ? -2.724 -6.110 -30.226 1.00 41.84 198 SER A C 1
ATOM 1616 O O . SER A 1 198 ? -3.557 -6.510 -29.378 1.00 41.84 198 SER A O 1
#

Secondary structure (DSSP, 8-state):
--------SEEEE----SS-------PPTTTTTT--EEEEETTS-HHHHHHHHHH----SEEEEEESS---HHHHHHHHT-SS--EEEEEE-TT-TTTGGG-GGGTS---TT--EEEEE-SS-----GGGGG-TT--EEEEE--TTGGG-----TT--EEEEETT-TT-GGG-HHHHHHHHHHHHTTS--EEEEE---

pLDDT: mean 73.48, std 15.37, range [27.05, 94.31]